Protein AF-0000000074036036 (afdb_homodimer)

Organism: Plasmodium gonderi (NCBI:txid77519)

Structure (mmCIF, N/CA/C/O backbone):
data_AF-0000000074036036-model_v1
#
loop_
_entity.id
_entity.type
_entity.pdbx_description
1 polymer 'Dynein light chain'
#
loop_
_atom_site.group_PDB
_atom_site.id
_atom_site.type_symbol
_atom_site.label_atom_id
_atom_site.label_alt_id
_atom_site.label_comp_id
_atom_site.label_asym_id
_atom_site.label_entity_id
_atom_site.label_seq_id
_atom_site.pdbx_PDB_ins_code
_atom_site.Cartn_x
_atom_site.Cartn_y
_atom_site.Cartn_z
_atom_site.occupancy
_atom_site.B_iso_or_equiv
_atom_site.auth_seq_id
_atom_site.auth_comp_id
_atom_site.auth_asym_id
_atom_site.auth_atom_id
_atom_site.pdbx_PDB_model_num
ATOM 1 N N . MET A 1 1 ? -15.688 21.562 9.867 1 61.22 1 MET A N 1
ATOM 2 C CA . MET A 1 1 ? -16 20.234 9.391 1 61.22 1 MET A CA 1
ATOM 3 C C . MET A 1 1 ? -15.586 19.172 10.406 1 61.22 1 MET A C 1
ATOM 5 O O . MET A 1 1 ? -14.68 19.406 11.211 1 61.22 1 MET A O 1
ATOM 9 N N . GLU A 1 2 ? -16.422 18.219 10.672 1 79.31 2 GLU A N 1
ATOM 10 C CA . GLU A 1 2 ? -16.188 17.203 11.695 1 79.31 2 GLU A CA 1
ATOM 11 C C . GLU A 1 2 ? -14.859 16.484 11.461 1 79.31 2 GLU A C 1
ATOM 13 O O . GLU A 1 2 ? -14.484 16.203 10.32 1 79.31 2 GLU A O 1
ATOM 18 N N . GLU A 1 3 ? -13.984 16.562 12.453 1 89.62 3 GLU A N 1
ATOM 19 C CA . GLU A 1 3 ? -12.688 15.898 12.398 1 89.62 3 GLU A CA 1
ATOM 20 C C . GLU A 1 3 ? -12.852 14.406 12.164 1 89.62 3 GLU A C 1
ATOM 22 O O . GLU A 1 3 ? -13.625 13.734 12.852 1 89.62 3 GLU A O 1
ATOM 27 N N . PRO A 1 4 ? -12.227 13.961 11.055 1 92.88 4 PRO A N 1
ATOM 28 C CA . PRO A 1 4 ? -12.305 12.516 10.828 1 92.88 4 PRO A CA 1
ATOM 29 C C . PRO A 1 4 ? -11.68 11.711 11.961 1 92.88 4 PRO A C 1
ATOM 31 O O . PRO A 1 4 ? -10.703 12.148 12.57 1 92.88 4 PRO A O 1
ATOM 34 N N . LYS A 1 5 ? -12.281 10.531 12.25 1 94.81 5 LYS A N 1
ATOM 35 C CA . LYS A 1 5 ? -11.672 9.609 13.203 1 94.81 5 LYS A CA 1
ATOM 36 C C . LYS A 1 5 ? -10.336 9.078 12.68 1 94.81 5 LYS A C 1
ATOM 38 O O . LYS A 1 5 ? -10.242 8.664 11.523 1 94.81 5 LYS A O 1
ATOM 43 N N . CYS A 1 6 ? -9.289 9.172 13.555 1 95.38 6 CYS A N 1
ATOM 44 C CA . CYS A 1 6 ? -7.961 8.719 13.164 1 95.38 6 CYS A CA 1
ATOM 45 C C . CYS A 1 6 ? -7.57 7.453 13.922 1 95.38 6 CYS A C 1
ATOM 47 O O . CYS A 1 6 ? -7.531 7.449 15.156 1 95.38 6 CYS A O 1
ATOM 49 N N . ASP A 1 7 ? -7.371 6.363 13.211 1 94.19 7 ASP A N 1
ATOM 50 C CA . ASP A 1 7 ? -6.914 5.102 13.781 1 94.19 7 ASP A CA 1
ATOM 51 C C . ASP A 1 7 ? -5.535 4.719 13.25 1 94.19 7 ASP A C 1
ATOM 53 O O . ASP A 1 7 ? -5.375 4.473 12.047 1 94.19 7 ASP A O 1
ATOM 57 N N . ILE A 1 8 ? -4.559 4.617 14.164 1 93.19 8 ILE A N 1
ATOM 58 C CA . ILE A 1 8 ? -3.199 4.258 13.766 1 93.19 8 ILE A CA 1
ATOM 59 C C . ILE A 1 8 ? -3.035 2.742 13.789 1 93.19 8 ILE A C 1
ATOM 61 O O . ILE A 1 8 ? -3.305 2.1 14.805 1 93.19 8 ILE A O 1
ATOM 65 N N . LEU A 1 9 ? -2.637 2.205 12.688 1 87.25 9 LEU A N 1
ATOM 66 C CA . LEU A 1 9 ? -2.498 0.758 12.555 1 87.25 9 LEU A CA 1
ATOM 67 C C . LEU A 1 9 ? -1.045 0.332 12.727 1 87.25 9 LEU A C 1
ATOM 69 O O . LEU A 1 9 ? -0.771 -0.783 13.18 1 87.25 9 LEU A O 1
ATOM 73 N N . TYR A 1 10 ? -0.142 1.078 12.266 1 87.94 10 TYR A N 1
ATOM 74 C CA . TYR A 1 10 ? 1.294 0.842 12.367 1 87.94 10 TYR A CA 1
ATOM 75 C C . TYR A 1 10 ? 2.064 2.156 12.344 1 87.94 10 TYR A C 1
ATOM 77 O O . TYR A 1 10 ? 1.726 3.072 11.594 1 87.94 10 TYR A O 1
ATOM 85 N N . GLU A 1 11 ? 3.037 2.334 13.281 1 90.25 11 GLU A N 1
ATOM 86 C CA . GLU A 1 11 ? 3.873 3.531 13.289 1 90.25 11 GLU A CA 1
ATOM 87 C C . GLU A 1 11 ? 5.312 3.195 13.672 1 90.25 11 GLU A C 1
ATOM 89 O O . GLU A 1 11 ? 5.555 2.498 14.656 1 90.25 11 GLU A O 1
ATOM 94 N N . HIS A 1 12 ? 6.23 3.502 12.797 1 87.94 12 HIS A N 1
ATOM 95 C CA . HIS A 1 12 ? 7.668 3.436 13.031 1 87.94 12 HIS A CA 1
ATOM 96 C C . HIS A 1 12 ? 8.344 4.754 12.68 1 87.94 12 HIS A C 1
ATOM 98 O O . HIS A 1 12 ? 9.172 4.809 11.766 1 87.94 12 HIS A O 1
ATOM 104 N N . MET A 1 13 ? 7.988 5.789 13.406 1 86.62 13 MET A N 1
ATOM 105 C CA . MET A 1 13 ? 8.562 7.117 13.211 1 86.62 13 MET A CA 1
ATOM 106 C C . MET A 1 13 ? 8.414 7.969 14.461 1 86.62 13 MET A C 1
ATOM 108 O O . MET A 1 13 ? 7.684 7.602 15.383 1 86.62 13 MET A O 1
ATOM 112 N N . ASN A 1 14 ? 9.125 9.062 14.492 1 88 14 ASN A N 1
ATOM 113 C CA . ASN A 1 14 ? 9.047 9.922 15.672 1 88 14 ASN A CA 1
ATOM 114 C C . ASN A 1 14 ? 7.695 10.625 15.75 1 88 14 ASN A C 1
ATOM 116 O O . ASN A 1 14 ? 7.031 10.828 14.734 1 88 14 ASN A O 1
ATOM 120 N N . HIS A 1 15 ? 7.379 11 16.969 1 90.88 15 HIS A N 1
ATOM 121 C CA . HIS A 1 15 ? 6.066 11.547 17.297 1 90.88 15 HIS A CA 1
ATOM 122 C C . HIS A 1 15 ? 5.801 12.844 16.531 1 90.88 15 HIS A C 1
ATOM 124 O O . HIS A 1 15 ? 4.695 13.062 16.047 1 90.88 15 HIS A O 1
ATOM 130 N N . GLU A 1 16 ? 6.734 13.656 16.484 1 90.94 16 GLU A N 1
ATOM 131 C CA . GLU A 1 16 ? 6.559 14.945 15.82 1 90.94 16 GLU A CA 1
ATOM 132 C C . GLU A 1 16 ? 6.234 14.758 14.344 1 90.94 16 GLU A C 1
ATOM 134 O O . GLU A 1 16 ? 5.309 15.383 13.82 1 90.94 16 GLU A O 1
ATOM 139 N N . LYS A 1 17 ? 7.004 13.906 13.656 1 89.56 17 LYS A N 1
ATOM 140 C CA . LYS A 1 17 ? 6.785 13.625 12.242 1 89.56 17 LYS A CA 1
ATOM 141 C C . LYS A 1 17 ? 5.422 12.977 12.008 1 89.56 17 LYS A C 1
ATOM 143 O O . LYS A 1 17 ? 4.711 13.336 11.07 1 89.56 17 LYS A O 1
ATOM 148 N N . LYS A 1 18 ? 5.102 12.125 12.93 1 93.38 18 LYS A N 1
ATOM 149 C CA . LYS A 1 18 ? 3.82 11.43 12.859 1 93.38 18 LYS A CA 1
ATOM 150 C C . LYS A 1 18 ? 2.658 12.414 12.867 1 93.38 18 LYS A C 1
ATOM 152 O O . LYS A 1 18 ? 1.761 12.336 12.031 1 93.38 18 LYS A O 1
ATOM 157 N N . ILE A 1 19 ? 2.672 13.375 13.773 1 94.62 19 ILE A N 1
ATOM 158 C CA . ILE A 1 19 ? 1.589 14.336 13.914 1 94.62 19 ILE A CA 1
ATOM 159 C C . ILE A 1 19 ? 1.505 15.211 12.664 1 94.62 19 ILE A C 1
ATOM 161 O O . ILE A 1 19 ? 0.41 15.508 12.18 1 94.62 19 ILE A O 1
ATOM 165 N N . LYS A 1 20 ? 2.654 15.578 12.188 1 93.88 20 LYS A N 1
ATOM 166 C CA . LYS A 1 20 ? 2.693 16.406 10.984 1 93.88 20 LYS A CA 1
ATOM 167 C C . LYS A 1 20 ? 2.086 15.656 9.797 1 93.88 20 LYS A C 1
ATOM 169 O O . LYS A 1 20 ? 1.293 16.219 9.039 1 93.88 20 LYS A O 1
ATOM 174 N N . LEU A 1 21 ? 2.395 14.406 9.641 1 94.25 21 LEU A N 1
ATOM 175 C CA . LEU A 1 21 ? 1.903 13.602 8.523 1 94.25 21 LEU A CA 1
ATOM 176 C C . LEU A 1 21 ? 0.392 13.414 8.617 1 94.25 21 LEU A C 1
ATOM 178 O O . LEU A 1 21 ? -0.31 13.523 7.605 1 94.25 21 LEU A O 1
ATOM 182 N N . ILE A 1 22 ? -0.086 13.195 9.797 1 96.56 22 ILE A N 1
ATOM 183 C CA . ILE A 1 22 ? -1.518 13 9.992 1 96.56 22 ILE A CA 1
ATOM 184 C C . ILE A 1 22 ? -2.268 14.289 9.664 1 96.56 22 ILE A C 1
ATOM 186 O O . ILE A 1 22 ? -3.32 14.25 9.023 1 96.56 22 ILE A O 1
ATOM 190 N N . ASN A 1 23 ? -1.702 15.375 10.07 1 96.38 23 ASN A N 1
ATOM 191 C CA . ASN A 1 23 ? -2.35 16.656 9.812 1 96.38 23 ASN A CA 1
ATOM 192 C C . ASN A 1 23 ? -2.43 16.953 8.32 1 96.38 23 ASN A C 1
ATOM 194 O O . ASN A 1 23 ? -3.453 17.438 7.832 1 96.38 23 ASN A O 1
ATOM 198 N N . VAL A 1 24 ? -1.348 16.672 7.64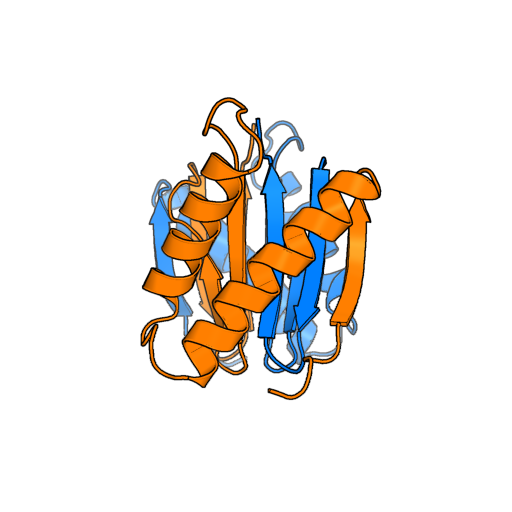5 1 95.62 24 VAL A N 1
ATOM 199 C CA . VAL A 1 24 ? -1.346 16.891 6.203 1 95.62 24 VAL A CA 1
ATOM 200 C C . VAL A 1 24 ? -2.35 15.945 5.539 1 95.62 24 VAL A C 1
ATOM 202 O O . VAL A 1 24 ? -3.08 16.344 4.629 1 95.62 24 VAL A O 1
ATOM 205 N N . ALA A 1 25 ? -2.369 14.68 5.953 1 96.12 25 ALA A N 1
ATOM 206 C CA . ALA A 1 25 ? -3.318 13.711 5.414 1 96.12 25 ALA A CA 1
ATOM 207 C C . ALA A 1 25 ? -4.758 14.156 5.656 1 96.12 25 ALA A C 1
ATOM 209 O O . ALA A 1 25 ? -5.629 13.945 4.812 1 96.12 25 ALA A O 1
ATOM 210 N N . LYS A 1 26 ? -5.035 14.812 6.812 1 96.81 26 LYS A N 1
ATOM 211 C CA . LYS A 1 26 ? -6.367 15.328 7.121 1 96.81 26 LYS A CA 1
ATOM 212 C C . LYS A 1 26 ? -6.781 16.406 6.129 1 96.81 26 LYS A C 1
ATOM 214 O O . LYS A 1 26 ? -7.938 16.469 5.715 1 96.81 26 LYS A O 1
ATOM 219 N N . GLU A 1 27 ? -5.828 17.203 5.832 1 95.75 27 GLU A N 1
ATOM 220 C CA . GLU A 1 27 ? -6.109 18.234 4.844 1 95.75 27 GLU A CA 1
ATOM 221 C C . GLU A 1 27 ? -6.539 17.641 3.512 1 95.75 27 GLU A C 1
ATOM 223 O O . GLU A 1 27 ? -7.527 18.062 2.918 1 95.75 27 GLU A O 1
ATOM 228 N N . ILE A 1 28 ? -5.809 16.609 3.037 1 94.75 28 ILE A N 1
ATOM 229 C CA . ILE A 1 28 ? -6.117 15.945 1.773 1 94.75 28 ILE A CA 1
ATOM 230 C C . ILE A 1 28 ? -7.477 15.258 1.869 1 94.75 28 ILE A C 1
ATOM 232 O O . ILE A 1 28 ? -8.289 15.344 0.945 1 94.75 28 ILE A O 1
ATOM 236 N N . TYR A 1 29 ? -7.719 14.648 2.971 1 94.75 29 TYR A N 1
ATOM 237 C CA . TYR A 1 29 ? -8.984 13.977 3.244 1 94.75 29 TYR A CA 1
ATOM 238 C C . TYR A 1 29 ? -10.148 14.953 3.117 1 94.75 29 TYR A C 1
ATOM 240 O O . TYR A 1 29 ? -11.156 14.641 2.475 1 94.75 29 TYR A O 1
ATOM 248 N N . HIS A 1 30 ? -9.984 16.125 3.699 1 95.31 30 HIS A N 1
ATOM 249 C CA . HIS A 1 30 ? -11.023 17.141 3.637 1 95.31 30 HIS A CA 1
ATOM 250 C C . HIS A 1 30 ? -11.219 17.641 2.209 1 95.31 30 HIS A C 1
ATOM 252 O O . HIS A 1 30 ? -12.352 17.875 1.778 1 95.31 30 HIS A O 1
ATOM 258 N N . ASN A 1 31 ? -10.117 17.734 1.492 1 95 31 ASN A N 1
ATOM 259 C CA . ASN A 1 31 ? -10.195 18.188 0.108 1 95 31 ASN A CA 1
ATOM 260 C C . ASN A 1 31 ? -10.945 17.188 -0.768 1 95 31 ASN A C 1
ATOM 262 O O . ASN A 1 31 ? -11.648 17.578 -1.7 1 95 31 ASN A O 1
ATOM 266 N N . ILE A 1 32 ? -10.797 15.945 -0.436 1 91.12 32 ILE A N 1
ATOM 267 C CA . ILE A 1 32 ? -11.508 14.898 -1.165 1 91.12 32 ILE A CA 1
ATOM 268 C C . ILE A 1 32 ? -13 14.961 -0.836 1 91.12 32 ILE A C 1
ATOM 270 O O . ILE A 1 32 ? -13.844 14.953 -1.737 1 91.12 32 ILE A O 1
ATOM 274 N N . ASN A 1 33 ? -13.289 15.086 0.377 1 90.56 33 ASN A N 1
ATOM 275 C CA . ASN A 1 33 ? -14.672 15.086 0.844 1 90.56 33 ASN A CA 1
ATOM 276 C C . ASN A 1 33 ? -15.422 16.344 0.379 1 90.56 33 ASN A C 1
ATOM 278 O O . ASN A 1 33 ? -16.641 16.312 0.198 1 90.56 33 ASN A O 1
ATOM 282 N N . ASN A 1 34 ? -14.656 17.391 0.221 1 93 34 ASN A N 1
ATOM 283 C CA . ASN A 1 34 ? -15.266 18.641 -0.239 1 93 34 ASN A CA 1
ATOM 284 C C . ASN A 1 34 ? -15.227 18.75 -1.76 1 93 34 ASN A C 1
ATOM 286 O O . ASN A 1 34 ? -15.453 19.828 -2.312 1 93 34 ASN A O 1
ATOM 290 N N . ASN A 1 35 ? -14.812 17.734 -2.465 1 90.31 35 ASN A N 1
ATOM 291 C CA . ASN A 1 35 ? -14.797 17.594 -3.916 1 90.31 35 ASN A CA 1
ATOM 292 C C . ASN A 1 35 ? -13.797 18.547 -4.562 1 90.31 35 ASN A C 1
ATOM 294 O O . ASN A 1 35 ? -13.945 18.922 -5.73 1 90.31 35 ASN A O 1
ATOM 298 N N . LYS A 1 36 ? -12.852 19.094 -3.758 1 93 36 LYS A N 1
ATOM 299 C CA . LYS A 1 36 ? -11.75 19.875 -4.324 1 93 36 LYS A CA 1
ATOM 300 C C . LYS A 1 36 ? -10.773 18.969 -5.074 1 93 36 LYS A C 1
ATOM 302 O O . LYS A 1 36 ? -10.086 19.422 -5.996 1 93 36 LYS A O 1
ATOM 307 N N . ILE A 1 37 ? -10.633 17.719 -4.637 1 90.5 37 ILE A N 1
ATOM 308 C CA . ILE A 1 37 ? -9.891 16.656 -5.309 1 90.5 37 ILE A CA 1
ATOM 309 C C . ILE A 1 37 ? -10.852 15.555 -5.75 1 9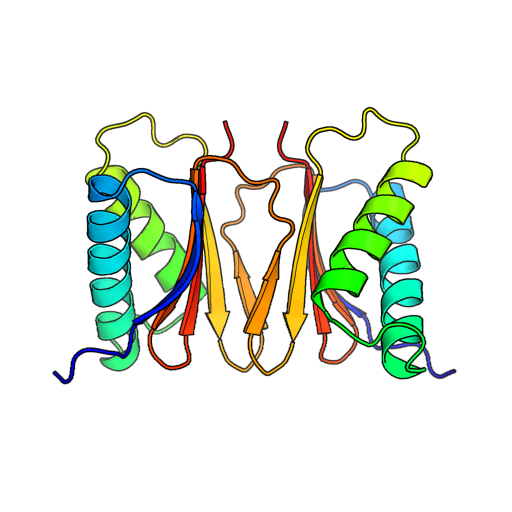0.5 37 ILE A C 1
ATOM 311 O O . ILE A 1 37 ? -11.57 14.984 -4.93 1 90.5 37 ILE A O 1
ATOM 315 N N . ASN A 1 38 ? -10.805 15.297 -7 1 86.88 38 ASN A N 1
ATOM 316 C CA . ASN A 1 38 ? -11.852 14.43 -7.539 1 86.88 38 ASN A CA 1
ATOM 317 C C . ASN A 1 38 ? -11.297 13.062 -7.938 1 86.88 38 ASN A C 1
ATOM 319 O O . ASN A 1 38 ? -12.031 12.219 -8.445 1 86.88 38 ASN A O 1
ATOM 323 N N . SER A 1 39 ? -10.031 12.93 -7.805 1 87.81 39 SER A N 1
ATOM 324 C CA . SER A 1 39 ? -9.43 11.641 -8.148 1 87.81 39 SER A CA 1
ATOM 325 C C . SER A 1 39 ? -8.438 11.195 -7.082 1 87.81 39 SER A C 1
ATOM 327 O O . SER A 1 39 ? -7.711 12.016 -6.52 1 87.81 39 SER A O 1
ATOM 329 N N . TRP A 1 40 ? -8.469 9.938 -6.832 1 84.06 40 TRP A N 1
ATOM 330 C CA . TRP A 1 40 ? -7.566 9.367 -5.84 1 84.06 40 TRP A CA 1
ATOM 331 C C . TRP A 1 40 ? -6.113 9.508 -6.277 1 84.06 40 TRP A C 1
ATOM 333 O O . TRP A 1 40 ? -5.227 9.711 -5.445 1 84.06 40 TRP A O 1
ATOM 343 N N . LYS A 1 41 ? -5.906 9.445 -7.559 1 83.81 41 LYS A N 1
ATOM 344 C CA . LYS A 1 41 ? -4.574 9.664 -8.109 1 83.81 41 LYS A CA 1
ATOM 345 C C . LYS A 1 41 ? -4.066 11.062 -7.793 1 83.81 41 LYS A C 1
ATOM 347 O O . LYS A 1 41 ? -2.924 11.234 -7.359 1 83.81 41 LYS A O 1
ATOM 352 N N . CYS A 1 42 ? -4.879 12.039 -7.93 1 91.56 42 CYS A N 1
ATOM 353 C CA . CYS A 1 42 ? -4.531 13.422 -7.629 1 91.56 42 CYS A CA 1
ATOM 354 C C . CYS A 1 42 ? -4.309 13.617 -6.133 1 91.56 42 CYS A C 1
ATOM 356 O O . CYS A 1 42 ? -3.447 14.398 -5.727 1 91.56 42 CYS A O 1
ATOM 358 N N . ALA A 1 43 ? -5.062 12.875 -5.32 1 93.12 43 ALA A N 1
ATOM 359 C CA . ALA A 1 43 ? -4.934 12.961 -3.867 1 93.12 43 ALA A CA 1
ATOM 360 C C . ALA A 1 43 ? -3.553 12.492 -3.412 1 93.12 43 ALA A C 1
ATOM 362 O O . ALA A 1 43 ? -2.924 13.125 -2.561 1 93.12 43 ALA A O 1
ATOM 363 N N . THR A 1 44 ? -3.051 11.398 -4.023 1 91.5 44 THR A N 1
ATOM 364 C CA . THR A 1 44 ? -1.741 10.875 -3.654 1 91.5 44 THR A CA 1
ATOM 365 C C . THR A 1 44 ? -0.639 11.867 -4.02 1 91.5 44 THR A C 1
ATOM 367 O O . THR A 1 44 ? 0.302 12.07 -3.248 1 91.5 44 THR A O 1
ATOM 370 N N . ILE A 1 45 ? -0.769 12.547 -5.203 1 89.5 45 ILE A N 1
ATOM 371 C CA . ILE A 1 45 ? 0.219 13.516 -5.676 1 89.5 45 ILE A CA 1
ATOM 372 C C . ILE A 1 45 ? 0.203 14.75 -4.781 1 89.5 45 ILE A C 1
ATOM 374 O O . ILE A 1 45 ? 1.259 15.258 -4.395 1 89.5 45 ILE A O 1
ATOM 378 N N . ALA A 1 46 ? -1.013 15.164 -4.465 1 93 46 ALA A N 1
ATOM 379 C CA . ALA A 1 46 ? -1.151 16.328 -3.59 1 93 46 ALA A CA 1
ATOM 380 C C . ALA A 1 46 ? -0.523 16.062 -2.225 1 93 46 ALA A C 1
ATOM 382 O O . ALA A 1 46 ? 0.177 16.922 -1.682 1 93 46 ALA A O 1
ATOM 383 N N . LEU A 1 47 ? -0.77 14.906 -1.68 1 94.06 47 LEU A N 1
ATOM 384 C CA . LEU A 1 47 ? -0.2 14.523 -0.392 1 94.06 47 LEU A CA 1
ATOM 385 C C . LEU A 1 47 ? 1.322 14.477 -0.465 1 94.06 47 LEU A C 1
ATOM 387 O O . LEU A 1 47 ? 2.008 15 0.417 1 94.06 47 LEU A O 1
ATOM 391 N N . ARG A 1 48 ? 1.805 13.859 -1.502 1 88.94 48 ARG A N 1
ATOM 392 C CA . ARG A 1 48 ? 3.246 13.781 -1.71 1 88.94 48 ARG A CA 1
ATOM 393 C C . ARG A 1 48 ? 3.877 15.172 -1.744 1 88.94 48 ARG A C 1
ATOM 395 O O . ARG A 1 48 ? 4.902 15.406 -1.102 1 88.94 48 ARG A O 1
ATOM 402 N N . ASP A 1 49 ? 3.27 16.047 -2.52 1 90.06 49 ASP A N 1
ATOM 403 C CA . ASP A 1 49 ? 3.797 17.391 -2.658 1 90.06 49 ASP A CA 1
ATOM 404 C C . ASP A 1 49 ? 3.801 18.125 -1.316 1 90.06 49 ASP A C 1
ATOM 406 O O . ASP A 1 49 ? 4.762 18.828 -0.988 1 90.06 49 ASP A O 1
ATOM 410 N N . LYS A 1 50 ? 2.783 17.953 -0.542 1 92.12 50 LYS A N 1
ATOM 411 C CA . LYS A 1 50 ? 2.699 18.578 0.773 1 92.12 50 LYS A CA 1
ATOM 412 C C . LYS A 1 50 ? 3.766 18.031 1.716 1 92.12 50 LYS A C 1
ATOM 414 O O . LYS A 1 50 ? 4.355 18.781 2.498 1 92.12 50 LYS A O 1
ATOM 419 N N . ILE A 1 51 ? 3.951 16.734 1.65 1 90.56 51 ILE A N 1
ATOM 420 C CA . ILE A 1 51 ? 4.953 16.094 2.494 1 90.56 51 ILE A CA 1
ATOM 421 C C . ILE A 1 51 ? 6.344 16.609 2.129 1 90.56 51 ILE A C 1
ATOM 423 O O . ILE A 1 51 ? 7.168 16.859 3.01 1 90.56 51 ILE A O 1
ATOM 427 N N . LYS A 1 52 ? 6.535 16.719 0.854 1 85.38 52 LYS A N 1
ATOM 428 C CA . LYS A 1 52 ? 7.812 17.25 0.384 1 85.38 52 LYS A CA 1
ATOM 429 C C . LYS A 1 52 ? 8.047 18.672 0.904 1 85.38 52 LYS A C 1
ATOM 431 O O . LYS A 1 52 ? 9.164 19.031 1.259 1 85.38 52 LYS A O 1
ATOM 436 N N . GLU A 1 53 ? 7.047 19.453 0.924 1 87.94 53 GLU A N 1
ATOM 437 C CA . GLU A 1 53 ? 7.137 20.828 1.41 1 87.94 53 GLU A CA 1
ATOM 438 C C . GLU A 1 53 ? 7.387 20.859 2.916 1 87.94 53 GLU A C 1
ATOM 440 O O . GLU A 1 53 ? 8.086 21.75 3.412 1 87.94 53 GLU A O 1
ATOM 445 N N . LEU A 1 54 ? 6.789 19.984 3.594 1 86.44 54 LEU A N 1
ATOM 446 C CA . LEU A 1 54 ? 6.852 19.922 5.051 1 86.44 54 LEU A CA 1
ATOM 447 C C . LEU A 1 54 ? 8.219 19.453 5.523 1 86.44 54 LEU A C 1
ATOM 449 O O . LEU A 1 54 ? 8.75 19.969 6.512 1 86.44 54 LEU A O 1
ATOM 453 N N . PHE A 1 55 ? 8.758 18.438 5.074 1 83.12 55 PHE A N 1
ATOM 454 C CA . PHE A 1 55 ? 10 17.859 5.578 1 83.12 55 PHE A CA 1
ATOM 455 C C . PHE A 1 55 ? 11.188 18.297 4.734 1 83.12 55 PHE A C 1
ATOM 457 O O . PHE A 1 55 ? 12.336 18.047 5.102 1 83.12 55 PHE A O 1
ATOM 464 N N . ASP A 1 56 ? 11.359 19.578 4.465 1 63.84 56 ASP A N 1
ATOM 465 C CA . ASP A 1 56 ? 12.438 20.234 3.734 1 63.84 56 ASP A CA 1
ATOM 466 C C . ASP A 1 56 ? 13.32 19.219 3.025 1 63.84 56 ASP A C 1
ATOM 468 O O . ASP A 1 56 ? 14.383 19.562 2.506 1 63.84 56 ASP A O 1
ATOM 472 N N . PHE A 1 57 ? 13.195 17.938 3.322 1 58.19 57 PHE A N 1
ATOM 473 C CA . PHE A 1 57 ? 14.281 17.031 2.996 1 58.19 57 PHE A CA 1
ATOM 474 C C . PHE A 1 57 ? 14.18 16.562 1.549 1 58.19 57 PHE A C 1
ATOM 476 O O . PHE A 1 57 ? 13.117 16.656 0.931 1 58.19 57 PHE A O 1
ATOM 483 N N . SER A 1 58 ? 15.312 16.094 1.055 1 55.5 58 SER A N 1
ATOM 484 C CA . SER A 1 58 ? 15.461 15.562 -0.297 1 55.5 58 SER A CA 1
ATOM 485 C C . SER A 1 58 ? 14.336 14.594 -0.644 1 55.5 58 SER A C 1
ATOM 487 O O . SER A 1 58 ? 13.938 13.773 0.186 1 55.5 58 SER A O 1
ATOM 489 N N . GLU A 1 59 ? 13.328 15.086 -1.507 1 54.22 59 GLU A N 1
ATOM 490 C CA . GLU A 1 59 ? 12.156 14.586 -2.213 1 54.22 59 GLU A CA 1
ATOM 491 C C . GLU A 1 59 ? 12.25 13.078 -2.438 1 54.22 59 GLU A C 1
ATOM 493 O O . GLU A 1 59 ? 11.242 12.43 -2.732 1 54.22 59 GLU A O 1
ATOM 498 N N . LYS A 1 60 ? 13.539 12.516 -2.057 1 62.97 60 LYS A N 1
ATOM 499 C CA . LYS A 1 60 ? 13.656 11.203 -2.689 1 62.97 60 LYS A CA 1
ATOM 500 C C . LYS A 1 60 ? 13.312 10.086 -1.708 1 62.97 60 LYS A C 1
ATOM 502 O O . LYS A 1 60 ? 13.594 10.195 -0.512 1 62.97 60 LYS A O 1
ATOM 507 N N . GLY A 1 61 ? 12.234 9.391 -1.977 1 75.19 61 GLY A N 1
ATOM 508 C CA . GLY A 1 61 ? 12.086 8.109 -1.307 1 75.19 61 GLY A CA 1
ATOM 509 C C . GLY A 1 61 ? 10.758 7.957 -0.598 1 75.19 61 GLY A C 1
ATOM 510 O O . GLY A 1 61 ? 10.555 7.004 0.16 1 75.19 61 GLY A O 1
ATOM 511 N N . TRP A 1 62 ? 9.945 9.102 -0.751 1 80.44 62 TRP A N 1
ATOM 512 C CA . TRP A 1 62 ? 8.641 8.961 -0.106 1 80.44 62 TRP A CA 1
ATOM 513 C C . TRP A 1 62 ? 7.68 8.18 -0.989 1 80.44 62 TRP A C 1
ATOM 515 O O . TRP A 1 62 ? 7.555 8.453 -2.184 1 80.44 62 TRP A O 1
ATOM 525 N N . HIS A 1 63 ? 7.145 7.195 -0.422 1 83.56 63 HIS A N 1
ATOM 526 C CA . HIS A 1 63 ? 6.09 6.43 -1.073 1 83.56 63 HIS A CA 1
ATOM 527 C C . HIS A 1 63 ? 4.762 6.582 -0.337 1 83.56 63 HIS A C 1
ATOM 529 O O . HIS A 1 63 ? 4.727 6.586 0.896 1 83.56 63 HIS A O 1
ATOM 535 N N . ILE A 1 64 ? 3.742 6.82 -1.08 1 89.88 64 ILE A N 1
ATOM 536 C CA . ILE A 1 64 ? 2.434 7.074 -0.486 1 89.88 64 ILE A CA 1
ATOM 537 C C . ILE A 1 64 ? 1.4 6.125 -1.091 1 89.88 64 ILE A C 1
ATOM 539 O O . ILE A 1 64 ? 1.326 5.977 -2.312 1 89.88 64 ILE A O 1
ATOM 543 N N . ILE A 1 65 ? 0.646 5.441 -0.271 1 89.94 65 ILE A N 1
ATOM 544 C CA . ILE A 1 65 ? -0.47 4.594 -0.679 1 89.94 65 ILE A CA 1
ATOM 545 C C . ILE A 1 65 ? -1.75 5.059 0.013 1 89.94 65 ILE A C 1
ATOM 547 O O . ILE A 1 65 ? -1.765 5.27 1.228 1 89.94 65 ILE A O 1
ATOM 551 N N . ILE A 1 66 ? -2.795 5.363 -0.715 1 91.06 66 ILE A N 1
ATOM 552 C CA . ILE A 1 66 ? -4.102 5.715 -0.172 1 91.06 66 ILE A CA 1
ATOM 553 C C . ILE A 1 66 ? -5.125 4.648 -0.557 1 91.06 66 ILE A C 1
ATOM 555 O O . ILE A 1 66 ? -5.285 4.332 -1.737 1 91.06 66 ILE A O 1
ATOM 559 N N . GLY A 1 67 ? -5.695 4.094 0.488 1 88.38 67 GLY A N 1
ATOM 560 C CA . GLY A 1 67 ? -6.703 3.066 0.276 1 88.38 67 GLY A CA 1
ATOM 561 C C . GLY A 1 67 ? -8.109 3.533 0.6 1 88.38 67 GLY A C 1
ATOM 562 O O . GLY A 1 67 ? -8.32 4.27 1.566 1 88.38 67 GLY A O 1
ATOM 563 N N . HIS A 1 68 ? -9.047 3.066 -0.29 1 81.88 68 HIS A N 1
ATOM 564 C CA . HIS A 1 68 ? -10.469 3.303 -0.083 1 81.88 68 HIS A CA 1
ATOM 565 C C . HIS A 1 68 ? -11.289 2.059 -0.409 1 81.88 68 HIS A C 1
ATOM 567 O O . HIS A 1 68 ? -10.734 1.02 -0.768 1 81.88 68 HIS A O 1
ATOM 573 N N . LYS A 1 69 ? -12.586 1.953 -0.221 1 73.81 69 LYS A N 1
ATOM 574 C CA . LYS A 1 69 ? -13.492 0.813 -0.324 1 73.81 69 LYS A CA 1
ATOM 575 C C . LYS A 1 69 ? -13.25 0.034 -1.614 1 73.81 69 LYS A C 1
ATOM 577 O O . LYS A 1 69 ? -13.312 -1.197 -1.623 1 73.81 69 LYS A O 1
ATOM 582 N N . PHE A 1 70 ? -12.773 0.628 -2.699 1 69.69 70 PHE A N 1
ATOM 583 C CA . PHE A 1 70 ? -12.688 -0.1 -3.959 1 69.69 70 PHE A CA 1
ATOM 584 C C . PHE A 1 70 ? -11.234 -0.392 -4.32 1 69.69 70 PHE A C 1
ATOM 586 O O . PHE A 1 70 ? -10.945 -0.865 -5.422 1 69.69 70 PHE A O 1
ATOM 593 N N . GLY A 1 71 ? -10.367 -0.182 -3.383 1 78.19 71 GLY A N 1
ATOM 594 C CA . GLY A 1 71 ? -8.977 -0.447 -3.705 1 78.19 71 GLY A CA 1
ATOM 595 C C . GLY A 1 71 ? -8.031 0.612 -3.172 1 78.19 71 GLY A C 1
ATOM 596 O O . GLY A 1 71 ? -8.406 1.407 -2.307 1 78.19 71 GLY A O 1
ATOM 597 N N . PHE A 1 72 ? -6.754 0.457 -3.531 1 84.62 72 PHE A N 1
ATOM 598 C CA . PHE A 1 72 ? -5.777 1.44 -3.076 1 84.62 72 PHE A CA 1
ATOM 599 C C . PHE A 1 72 ? -4.965 1.98 -4.246 1 84.62 72 PHE A C 1
ATOM 601 O O . PHE A 1 72 ? -4.898 1.352 -5.305 1 84.62 72 PHE A O 1
ATOM 608 N N . PHE A 1 73 ? -4.539 3.252 -4.082 1 81.62 73 PHE A N 1
ATOM 609 C CA . PHE A 1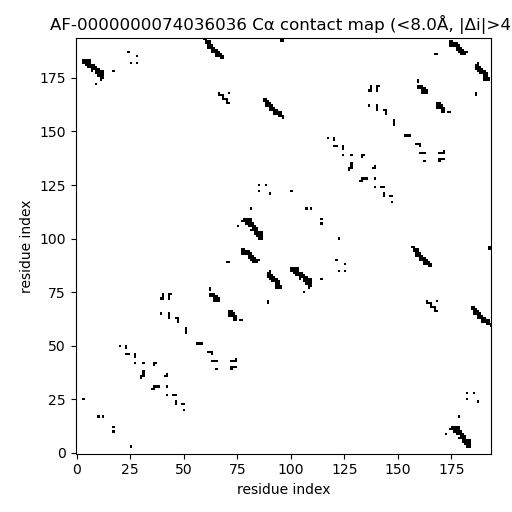 73 ? -3.74 3.967 -5.07 1 81.62 73 PHE A CA 1
ATOM 610 C C . PHE A 1 73 ? -2.354 4.277 -4.523 1 81.62 73 PHE A C 1
ATOM 612 O O . PHE A 1 73 ? -2.209 4.637 -3.352 1 81.62 73 PHE A O 1
ATOM 619 N N . CYS A 1 74 ? -1.269 4.004 -5.352 1 82.31 74 CYS A N 1
ATOM 620 C CA . CYS A 1 74 ? 0.096 4.262 -4.906 1 82.31 74 CYS A CA 1
ATOM 621 C C . CYS A 1 74 ? 0.82 5.191 -5.875 1 82.31 74 CYS A C 1
ATOM 623 O O . CYS A 1 74 ? 0.448 5.285 -7.047 1 82.31 74 CYS A O 1
ATOM 625 N N . THR A 1 75 ? 1.769 5.883 -5.426 1 76.38 75 THR A N 1
ATOM 626 C CA . THR A 1 75 ? 2.557 6.75 -6.297 1 76.38 75 THR A CA 1
ATOM 627 C C . THR A 1 75 ? 3.531 5.93 -7.137 1 76.38 75 THR A C 1
ATOM 629 O O . THR A 1 75 ? 4 4.875 -6.699 1 76.38 75 THR A O 1
ATOM 632 N N . HIS A 1 76 ? 3.596 6.066 -8.383 1 63.94 76 HIS A N 1
ATOM 633 C CA . HIS A 1 76 ? 4.352 5.332 -9.391 1 63.94 76 HIS A CA 1
ATOM 634 C C . HIS A 1 76 ? 5.852 5.461 -9.156 1 63.94 76 HIS A C 1
ATOM 636 O O . HIS A 1 76 ? 6.652 4.875 -9.891 1 63.94 76 HIS A O 1
ATOM 642 N N . GLU A 1 77 ? 6.227 5.859 -8.109 1 66 77 GLU A N 1
ATOM 643 C CA . GLU A 1 77 ? 7.676 6.035 -8.07 1 66 77 GLU A CA 1
ATOM 644 C C . GLU A 1 77 ? 8.367 4.793 -7.523 1 66 77 GLU A C 1
ATOM 646 O O . GLU A 1 77 ? 9.508 4.863 -7.062 1 66 77 GLU A O 1
ATOM 651 N N . VAL A 1 78 ? 7.637 3.684 -7.621 1 65.69 78 VAL A N 1
ATOM 652 C CA . VAL A 1 78 ? 8.258 2.473 -7.09 1 65.69 78 VAL A CA 1
ATOM 653 C C . VAL A 1 78 ? 8.859 1.657 -8.227 1 65.69 78 VAL A C 1
ATOM 655 O O . VAL A 1 78 ? 8.164 1.316 -9.188 1 65.69 78 VAL A O 1
ATOM 658 N N . HIS A 1 79 ? 10.203 1.544 -8.25 1 74.44 79 HIS A N 1
ATOM 659 C CA . HIS A 1 79 ? 10.867 0.688 -9.219 1 74.44 79 HIS A CA 1
ATOM 660 C C . HIS A 1 79 ? 10.656 -0.787 -8.898 1 74.44 79 HIS A C 1
ATOM 662 O O . HIS A 1 79 ? 10.5 -1.153 -7.73 1 74.44 79 HIS A O 1
ATOM 668 N N . ASN A 1 80 ? 10.531 -1.645 -9.93 1 82.12 80 ASN A N 1
ATOM 669 C CA . ASN A 1 80 ? 10.32 -3.078 -9.766 1 82.12 80 ASN A CA 1
ATOM 670 C C . ASN A 1 80 ? 9.039 -3.373 -8.984 1 82.12 80 ASN A C 1
ATOM 672 O O . ASN A 1 80 ? 9.062 -4.125 -8.008 1 82.12 80 ASN A O 1
ATOM 676 N N . ALA A 1 81 ? 8.031 -2.658 -9.398 1 88.25 81 ALA A N 1
ATOM 677 C CA . ALA A 1 81 ? 6.766 -2.775 -8.68 1 88.25 81 ALA A CA 1
ATOM 678 C C . ALA A 1 81 ? 5.695 -3.414 -9.562 1 88.25 81 ALA A C 1
ATOM 680 O O . ALA A 1 81 ? 5.703 -3.242 -10.781 1 88.25 81 ALA A O 1
ATOM 681 N N . LEU A 1 82 ? 4.848 -4.176 -8.977 1 92.88 82 LEU A N 1
ATOM 682 C CA . LEU A 1 82 ? 3.682 -4.785 -9.602 1 92.88 82 LEU A CA 1
ATOM 683 C C . LEU A 1 82 ? 2.434 -4.578 -8.75 1 92.88 82 LEU A C 1
ATOM 685 O O . LEU A 1 82 ? 2.387 -5.008 -7.598 1 92.88 82 LEU A O 1
ATOM 689 N N . HIS A 1 83 ? 1.463 -3.777 -9.336 1 92.69 83 HIS A N 1
ATOM 690 C CA . HIS A 1 83 ? 0.163 -3.518 -8.727 1 92.69 83 HIS A CA 1
ATOM 691 C C . HIS A 1 83 ? -0.959 -4.18 -9.516 1 92.69 83 HIS A C 1
ATOM 693 O O . HIS A 1 83 ? -1.17 -3.855 -10.688 1 92.69 83 HIS A O 1
ATOM 699 N N . PHE A 1 84 ? -1.704 -5.172 -8.883 1 93.62 84 PHE A N 1
ATOM 700 C CA . PHE A 1 84 ? -2.742 -5.895 -9.609 1 93.62 84 PHE A CA 1
ATOM 701 C C . PHE A 1 84 ? -3.828 -6.383 -8.656 1 93.62 84 PHE A C 1
ATOM 703 O O . PHE A 1 84 ? -3.662 -6.324 -7.438 1 93.62 84 PHE A O 1
ATOM 710 N N . LYS A 1 85 ? -4.93 -6.82 -9.297 1 92.88 85 LYS A N 1
ATOM 711 C CA . LYS A 1 85 ? -6.051 -7.367 -8.539 1 92.88 85 LYS A CA 1
ATOM 712 C C . LYS A 1 85 ? -6.332 -8.812 -8.945 1 92.88 85 LYS A C 1
ATOM 714 O O . LYS A 1 85 ? -6.234 -9.164 -10.125 1 92.88 85 LYS A O 1
ATOM 719 N N . LEU A 1 86 ? -6.598 -9.609 -8.016 1 94.94 86 LEU A N 1
ATOM 720 C CA . LEU A 1 86 ? -7.234 -10.906 -8.219 1 94.94 86 LEU A CA 1
ATOM 721 C C . LEU A 1 86 ? -8.664 -10.906 -7.676 1 94.94 86 LEU A C 1
ATOM 723 O O . LEU A 1 86 ? -8.875 -10.992 -6.465 1 94.94 86 LEU A O 1
ATOM 727 N N . ASP A 1 87 ? -9.656 -10.781 -8.586 1 91.81 87 ASP A N 1
ATOM 728 C CA . ASP A 1 87 ? -11.047 -10.547 -8.227 1 91.81 87 ASP A CA 1
ATOM 729 C C . ASP A 1 87 ? -11.188 -9.297 -7.359 1 91.81 87 ASP A C 1
ATOM 731 O O . ASP A 1 87 ? -11.055 -8.172 -7.852 1 91.81 87 ASP A O 1
ATOM 735 N N . ARG A 1 88 ? -11.375 -9.477 -6 1 86.75 88 ARG A N 1
ATOM 736 C CA . ARG A 1 88 ? -11.625 -8.32 -5.152 1 86.75 88 ARG A CA 1
ATOM 737 C C . ARG A 1 88 ? -10.438 -8.039 -4.234 1 86.75 88 ARG A C 1
ATOM 739 O O . ARG A 1 88 ? -10.469 -7.098 -3.439 1 86.75 88 ARG A O 1
ATOM 746 N N . VAL A 1 89 ? -9.383 -8.898 -4.387 1 90.88 89 VAL A N 1
ATOM 747 C CA . VAL A 1 89 ? -8.195 -8.711 -3.561 1 90.88 89 VAL A CA 1
ATOM 748 C C . VAL A 1 89 ? -7.117 -7.988 -4.363 1 90.88 89 VAL A C 1
ATOM 750 O O . VAL A 1 89 ? -6.859 -8.328 -5.52 1 90.88 89 VAL A O 1
ATOM 753 N N . GLU A 1 90 ? -6.574 -6.996 -3.771 1 92 90 GLU A N 1
ATOM 754 C CA . GLU A 1 90 ? -5.562 -6.184 -4.441 1 92 90 GLU A CA 1
ATOM 755 C C . GLU A 1 90 ? -4.172 -6.457 -3.879 1 92 90 GLU A C 1
ATOM 757 O O . GLU A 1 90 ? -4.004 -6.594 -2.664 1 92 90 GLU A O 1
ATOM 762 N N . PHE A 1 91 ? -3.139 -6.504 -4.801 1 92.75 91 PHE A N 1
ATOM 763 C CA . PHE A 1 91 ? -1.751 -6.766 -4.434 1 92.75 91 PHE A CA 1
ATOM 764 C C . PHE A 1 91 ? -0.839 -5.652 -4.934 1 92.75 91 PHE A C 1
ATOM 766 O O . PHE A 1 91 ? -0.981 -5.188 -6.066 1 92.75 91 PHE A O 1
ATOM 773 N N . LEU A 1 92 ? 0.029 -5.18 -4.074 1 90.94 92 LEU A N 1
ATOM 774 C CA . LEU A 1 92 ? 1.167 -4.355 -4.465 1 90.94 92 LEU A CA 1
ATOM 775 C C . LEU A 1 92 ? 2.477 -4.973 -3.986 1 90.94 92 LEU A C 1
ATOM 777 O O . LEU A 1 92 ? 2.691 -5.125 -2.783 1 90.94 92 LEU A O 1
ATOM 781 N N . ILE A 1 93 ? 3.283 -5.383 -4.949 1 90.31 93 ILE A N 1
ATOM 782 C CA . ILE A 1 93 ? 4.57 -6.008 -4.668 1 90.31 93 ILE A CA 1
ATOM 783 C C . ILE A 1 93 ? 5.691 -5.184 -5.297 1 90.31 93 ILE A C 1
ATOM 785 O O . ILE A 1 93 ? 5.641 -4.859 -6.484 1 90.31 93 ILE A O 1
ATOM 789 N N . PHE A 1 94 ? 6.621 -4.84 -4.406 1 87.19 94 PHE A N 1
ATOM 790 C CA . PHE A 1 94 ? 7.723 -4.066 -4.965 1 87.19 94 PHE A CA 1
ATOM 791 C C . PHE A 1 94 ? 9 -4.285 -4.16 1 87.19 94 PHE A C 1
ATOM 793 O O . PHE A 1 94 ? 8.953 -4.809 -3.043 1 87.19 94 PHE A O 1
ATOM 800 N N . LYS A 1 95 ? 10.016 -4.07 -4.84 1 80.5 95 LYS A N 1
ATOM 801 C CA . LYS A 1 95 ? 11.32 -4.176 -4.191 1 80.5 95 LYS A CA 1
ATOM 802 C C . LYS A 1 95 ? 11.938 -2.799 -3.973 1 80.5 95 LYS A C 1
ATOM 804 O O . LYS A 1 95 ? 11.984 -1.98 -4.891 1 80.5 95 LYS A O 1
ATOM 809 N N . HIS A 1 96 ? 11.984 -2.479 -2.619 1 67.19 96 HIS A N 1
ATOM 810 C CA . HIS A 1 96 ? 12.664 -1.229 -2.289 1 67.19 96 HIS A CA 1
ATOM 811 C C . HIS A 1 96 ? 14.078 -1.485 -1.784 1 67.19 96 HIS A C 1
ATOM 813 O O . HIS A 1 96 ? 14.266 -2.195 -0.794 1 67.19 96 HIS A O 1
ATOM 819 N N . GLY A 1 97 ? 15.188 -1.4 -2.461 1 60.19 97 GLY A N 1
ATOM 820 C CA . GLY A 1 97 ? 16.594 -1.494 -2.111 1 60.19 97 GLY A CA 1
ATOM 821 C C . GLY A 1 97 ? 17.516 -1.043 -3.229 1 60.19 97 GLY A C 1
ATOM 822 O O . GLY A 1 97 ? 17.094 -0.887 -4.371 1 60.19 97 GLY A O 1
ATOM 823 N N . MET B 1 1 ? -10.438 -25.141 -9.156 1 60.91 1 MET B N 1
ATOM 824 C CA . MET B 1 1 ? -11.039 -23.922 -8.633 1 60.91 1 MET B CA 1
ATOM 825 C C . MET B 1 1 ? -10.969 -22.797 -9.664 1 60.91 1 MET B C 1
ATOM 827 O O . MET B 1 1 ? -10.102 -22.797 -10.539 1 60.91 1 MET B O 1
ATOM 831 N N . GLU B 1 2 ? -12.031 -22.078 -9.867 1 79.19 2 GLU B N 1
ATOM 832 C CA . GLU B 1 2 ? -12.133 -21.047 -10.898 1 79.19 2 GLU B CA 1
ATOM 833 C C . GLU B 1 2 ? -11.023 -20.016 -10.758 1 79.19 2 GLU B C 1
ATOM 835 O O . GLU B 1 2 ? -10.641 -19.656 -9.641 1 79.19 2 GLU B O 1
ATOM 840 N N . GLU B 1 3 ? -10.219 -19.891 -11.805 1 89.44 3 GLU B N 1
ATOM 841 C CA . GLU B 1 3 ? -9.133 -18.922 -11.844 1 89.44 3 GLU B CA 1
ATOM 842 C C . GLU B 1 3 ? -9.641 -17.516 -11.57 1 89.44 3 GLU B C 1
ATOM 844 O O . GLU B 1 3 ? -10.602 -17.062 -12.203 1 89.44 3 GLU B O 1
ATOM 849 N N . PRO B 1 4 ? -9.078 -16.922 -10.508 1 92.69 4 PRO B N 1
ATOM 850 C CA . PRO B 1 4 ? -9.508 -15.539 -10.258 1 92.69 4 PRO B CA 1
ATOM 851 C C . PRO B 1 4 ? -9.188 -14.602 -11.422 1 92.69 4 PRO B C 1
ATOM 853 O O . PRO B 1 4 ? -8.18 -14.789 -12.109 1 92.69 4 PRO B O 1
ATOM 856 N N . LYS B 1 5 ? -10.086 -13.617 -11.641 1 94.69 5 LYS B N 1
ATOM 857 C CA . LYS B 1 5 ? -9.797 -12.578 -12.625 1 94.69 5 LYS B CA 1
ATOM 858 C C . LYS B 1 5 ? -8.609 -11.727 -12.188 1 94.69 5 LYS B C 1
ATOM 860 O O . LYS B 1 5 ? -8.531 -11.289 -11.039 1 94.69 5 LYS B O 1
ATOM 865 N N . CYS B 1 6 ? -7.633 -11.562 -13.148 1 95.31 6 CYS B N 1
ATOM 866 C CA . CYS B 1 6 ? -6.438 -10.789 -12.852 1 95.31 6 CYS B CA 1
ATOM 867 C C . CYS B 1 6 ? -6.438 -9.469 -13.617 1 95.31 6 CYS B C 1
ATOM 869 O O . CYS B 1 6 ? -6.492 -9.461 -14.844 1 95.31 6 CYS B O 1
ATOM 871 N N . ASP B 1 7 ? -6.48 -8.359 -12.906 1 94.19 7 ASP B N 1
ATOM 872 C CA . ASP B 1 7 ? -6.402 -7.023 -13.492 1 94.19 7 ASP B CA 1
ATOM 873 C C . ASP B 1 7 ? -5.129 -6.305 -13.055 1 94.19 7 ASP B C 1
ATOM 875 O O . ASP B 1 7 ? -4.949 -6.016 -11.867 1 94.19 7 ASP B O 1
ATOM 879 N N . ILE B 1 8 ? -4.266 -5.977 -14.039 1 93.12 8 ILE B N 1
ATOM 880 C CA . ILE B 1 8 ? -3.016 -5.289 -13.734 1 93.12 8 ILE B CA 1
ATOM 881 C C . ILE B 1 8 ? -3.24 -3.779 -13.75 1 93.12 8 ILE B C 1
ATOM 883 O O . ILE B 1 8 ? -3.738 -3.229 -14.734 1 93.12 8 ILE B O 1
ATOM 887 N N . LEU B 1 9 ? -2.918 -3.145 -12.68 1 87.19 9 LEU B N 1
ATOM 888 C CA . LEU B 1 9 ? -3.141 -1.709 -12.531 1 87.19 9 LEU B CA 1
ATOM 889 C C . LEU B 1 9 ? -1.859 -0.93 -12.805 1 87.19 9 LEU B C 1
ATOM 891 O O . LEU B 1 9 ? -1.911 0.219 -13.25 1 87.19 9 LEU B O 1
ATOM 895 N N . TYR B 1 10 ? -0.765 -1.431 -12.422 1 87.81 10 TYR B N 1
ATOM 896 C CA . TYR B 1 10 ? 0.551 -0.836 -12.625 1 87.81 10 TYR B CA 1
ATOM 897 C C . TYR B 1 10 ? 1.631 -1.909 -12.688 1 87.81 10 TYR B C 1
ATOM 899 O O . TYR B 1 10 ? 1.601 -2.875 -11.922 1 87.81 10 TYR B O 1
ATOM 907 N N . GLU B 1 11 ? 2.539 -1.842 -13.695 1 90.19 11 GLU B N 1
ATOM 908 C CA . GLU B 1 11 ? 3.645 -2.791 -13.789 1 90.19 11 GLU B CA 1
ATOM 909 C C . GLU B 1 11 ? 4.922 -2.104 -14.258 1 90.19 11 GLU B C 1
ATOM 911 O O . GLU B 1 11 ? 4.91 -1.371 -15.25 1 90.19 11 GLU B O 1
ATOM 916 N N . HIS B 1 12 ? 5.949 -2.172 -13.461 1 87.75 12 HIS B N 1
ATOM 917 C CA . HIS B 1 12 ? 7.301 -1.747 -13.797 1 87.75 12 HIS B CA 1
ATOM 918 C C . HIS B 1 12 ? 8.312 -2.857 -13.523 1 87.75 12 HIS B C 1
ATOM 920 O O . HIS B 1 12 ? 9.203 -2.701 -12.68 1 87.75 12 HIS B O 1
ATOM 926 N N . MET B 1 13 ? 8.164 -3.941 -14.227 1 86.31 13 MET B N 1
ATOM 927 C CA . MET B 1 13 ? 9.062 -5.082 -14.094 1 86.31 13 MET B CA 1
ATOM 928 C C . MET B 1 13 ? 9.031 -5.953 -15.344 1 86.31 13 MET B C 1
ATOM 930 O O . MET B 1 13 ? 8.148 -5.797 -16.188 1 86.31 13 MET B O 1
ATOM 934 N N . ASN B 1 14 ? 10.008 -6.82 -15.461 1 87.94 14 ASN B N 1
ATOM 935 C CA . ASN B 1 14 ? 10.055 -7.676 -16.641 1 87.94 14 ASN B CA 1
ATOM 936 C C . ASN B 1 14 ? 8.922 -8.703 -16.641 1 87.94 14 ASN B C 1
ATOM 938 O O . ASN B 1 14 ? 8.414 -9.062 -15.578 1 87.94 14 ASN B O 1
ATOM 942 N N . HIS B 1 15 ? 8.609 -9.164 -17.844 1 90.88 15 HIS B N 1
ATOM 943 C CA . HIS B 1 15 ? 7.453 -10.016 -18.062 1 90.88 15 HIS B CA 1
ATOM 944 C C . HIS B 1 15 ? 7.586 -11.336 -17.312 1 90.88 15 HIS B C 1
ATOM 946 O O . HIS B 1 15 ? 6.609 -11.828 -16.734 1 90.88 15 HIS B O 1
ATOM 952 N N . GLU B 1 16 ? 8.695 -11.883 -17.359 1 90.88 16 GLU B N 1
ATOM 953 C CA . GLU B 1 16 ? 8.898 -13.164 -16.703 1 90.88 16 GLU B CA 1
ATOM 954 C C . GLU B 1 16 ? 8.648 -13.062 -15.195 1 90.88 16 GLU B C 1
ATOM 956 O O . GLU B 1 16 ? 7.953 -13.898 -14.609 1 90.88 16 GLU B O 1
ATOM 961 N N . LYS B 1 17 ? 9.242 -12.039 -14.547 1 89.38 17 LYS B N 1
ATOM 962 C CA . LYS 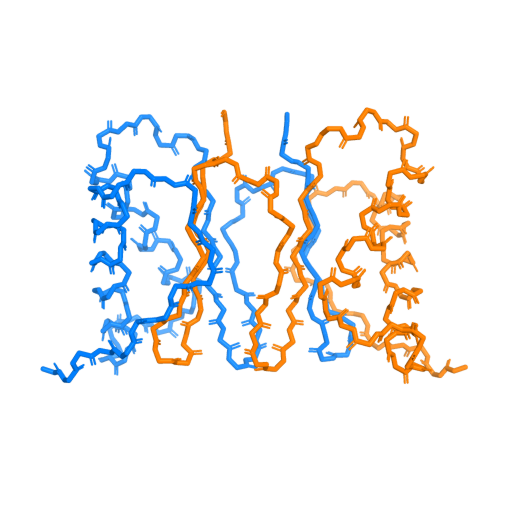B 1 17 ? 9.07 -11.82 -13.117 1 89.38 17 LYS B CA 1
ATOM 963 C C . LYS B 1 17 ? 7.609 -11.531 -12.773 1 89.38 17 LYS B C 1
ATOM 965 O O . LYS B 1 17 ? 7.086 -12.055 -11.789 1 89.38 17 LYS B O 1
ATOM 970 N N . LYS B 1 18 ? 7.02 -10.789 -13.641 1 93.31 18 LYS B N 1
ATOM 971 C CA . LYS B 1 18 ? 5.613 -10.438 -13.469 1 93.31 18 LYS B CA 1
ATOM 972 C C . LYS B 1 18 ? 4.738 -11.688 -13.406 1 93.31 18 LYS B C 1
ATOM 974 O O . LYS B 1 18 ? 3.914 -11.828 -12.5 1 93.31 18 LYS B O 1
ATOM 979 N N . ILE B 1 19 ? 4.918 -12.617 -14.32 1 94.56 19 ILE B N 1
ATOM 980 C CA . ILE B 1 19 ? 4.102 -13.828 -14.398 1 94.56 19 ILE B CA 1
ATOM 981 C C . ILE B 1 19 ? 4.336 -14.688 -13.156 1 94.56 19 ILE B C 1
ATOM 983 O O . ILE B 1 19 ? 3.391 -15.242 -12.594 1 94.56 19 ILE B O 1
ATOM 987 N N . LYS B 1 20 ? 5.57 -14.75 -12.773 1 93.75 20 LYS B N 1
ATOM 988 C CA . LYS B 1 20 ? 5.906 -15.531 -11.586 1 93.75 20 LYS B CA 1
ATOM 989 C C . LYS B 1 20 ? 5.227 -14.961 -10.344 1 93.75 20 LYS B C 1
ATOM 991 O O . LYS B 1 20 ? 4.66 -15.711 -9.547 1 93.75 20 LYS B O 1
ATOM 996 N N . LEU B 1 21 ? 5.23 -13.664 -10.188 1 94.12 21 LEU B N 1
ATOM 997 C CA . LEU B 1 21 ? 4.641 -13.008 -9.031 1 94.12 21 LEU B CA 1
ATOM 998 C C . LEU B 1 21 ? 3.129 -13.211 -9.008 1 94.12 21 LEU B C 1
ATOM 1000 O O . LEU B 1 21 ? 2.555 -13.492 -7.949 1 94.12 21 LEU B O 1
ATOM 1004 N N . ILE B 1 22 ? 2.516 -13.125 -10.148 1 96.5 22 ILE B N 1
ATOM 1005 C CA . ILE B 1 22 ? 1.068 -13.297 -10.234 1 96.5 22 ILE B CA 1
ATOM 1006 C C . ILE B 1 22 ? 0.694 -14.727 -9.867 1 96.5 22 ILE B C 1
ATOM 1008 O O . ILE B 1 22 ? -0.283 -14.961 -9.156 1 96.5 22 ILE B O 1
ATOM 1012 N N . ASN B 1 23 ? 1.488 -15.641 -10.336 1 96.38 23 ASN B N 1
ATOM 1013 C CA . ASN B 1 23 ? 1.206 -17.047 -10.047 1 96.38 23 ASN B CA 1
ATOM 1014 C C . ASN B 1 23 ? 1.317 -17.344 -8.555 1 96.38 23 ASN B C 1
ATOM 1016 O O . ASN B 1 23 ? 0.488 -18.078 -8 1 96.38 23 ASN B O 1
ATOM 1020 N N . VAL B 1 24 ? 2.346 -16.797 -7.965 1 95.56 24 VAL B N 1
ATOM 1021 C CA . VAL B 1 24 ? 2.512 -17 -6.531 1 95.56 24 VAL B CA 1
ATOM 1022 C C . VAL B 1 24 ? 1.355 -16.344 -5.777 1 95.56 24 VAL B C 1
ATOM 1024 O O . VAL B 1 24 ? 0.822 -16.906 -4.824 1 95.56 24 VAL B O 1
ATOM 1027 N N . ALA B 1 25 ? 0.982 -15.117 -6.16 1 96.06 25 ALA B N 1
ATOM 1028 C CA . ALA B 1 25 ? -0.137 -14.414 -5.539 1 96.06 25 ALA B CA 1
ATOM 1029 C C . ALA B 1 25 ? -1.432 -15.211 -5.684 1 96.06 25 ALA B C 1
ATOM 1031 O O . ALA B 1 25 ? -2.262 -15.227 -4.77 1 96.06 25 ALA B O 1
ATOM 1032 N N . LYS B 1 26 ? -1.622 -15.938 -6.82 1 96.75 26 LYS B N 1
ATOM 1033 C CA . LYS B 1 26 ? -2.801 -16.766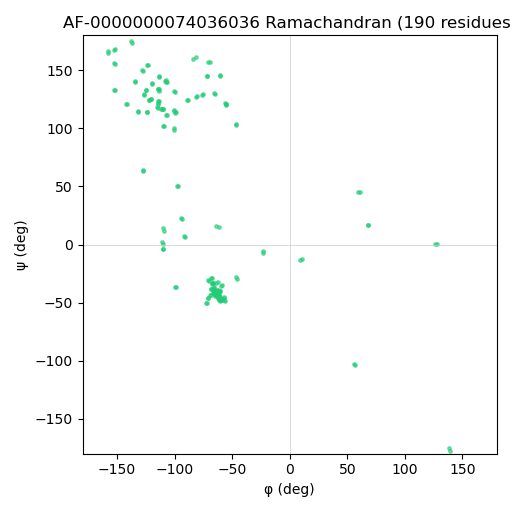 -7.035 1 96.75 26 LYS B CA 1
ATOM 1034 C C . LYS B 1 26 ? -2.852 -17.922 -6.031 1 96.75 26 LYS B C 1
ATOM 1036 O O . LYS B 1 26 ? -3.926 -18.266 -5.535 1 96.75 26 LYS B O 1
ATOM 1041 N N . GLU B 1 27 ? -1.714 -18.438 -5.816 1 95.69 27 GLU B N 1
ATOM 1042 C CA . GLU B 1 27 ? -1.647 -19.5 -4.824 1 95.69 27 GLU B CA 1
ATOM 1043 C C . GLU B 1 27 ? -2.111 -19.016 -3.455 1 95.69 27 GLU B C 1
ATOM 1045 O O . GLU B 1 27 ? -2.912 -19.688 -2.795 1 95.69 27 GLU B O 1
ATOM 1050 N N . ILE B 1 28 ? -1.623 -17.844 -3.023 1 94.69 28 ILE B N 1
ATOM 1051 C CA . ILE B 1 28 ? -1.989 -17.266 -1.731 1 94.69 28 ILE B CA 1
ATOM 1052 C C . ILE B 1 28 ? -3.48 -16.953 -1.716 1 94.69 28 ILE B C 1
ATOM 1054 O O . ILE B 1 28 ? -4.172 -17.219 -0.734 1 94.69 28 ILE B O 1
ATOM 1058 N N . TYR B 1 29 ? -3.959 -16.422 -2.789 1 94.75 29 TYR B N 1
ATOM 1059 C CA . TYR B 1 29 ? -5.371 -16.094 -2.955 1 94.75 29 TYR B CA 1
ATOM 1060 C C . TYR B 1 29 ? -6.242 -17.328 -2.754 1 94.75 29 TYR B C 1
ATOM 1062 O O . TYR B 1 29 ? -7.242 -17.281 -2.033 1 94.75 29 TYR B O 1
ATOM 1070 N N . HIS B 1 30 ? -5.832 -18.422 -3.361 1 95.25 30 HIS B N 1
ATOM 1071 C CA . HIS B 1 30 ? -6.57 -19.672 -3.234 1 95.25 30 HIS B CA 1
ATOM 1072 C C . HIS B 1 30 ? -6.523 -20.188 -1.802 1 95.25 30 HIS B C 1
ATOM 1074 O O . HIS B 1 30 ? -7.527 -20.703 -1.289 1 95.25 30 HIS B O 1
ATOM 1080 N N . ASN B 1 31 ? -5.387 -20 -1.176 1 94.94 31 ASN B N 1
ATOM 1081 C CA . ASN B 1 31 ? -5.246 -20.453 0.204 1 94.94 31 ASN B CA 1
ATOM 1082 C C . ASN B 1 31 ? -6.152 -19.656 1.147 1 94.94 31 ASN B C 1
ATOM 1084 O O . ASN B 1 31 ? -6.66 -20.203 2.125 1 94.94 31 ASN B O 1
ATOM 1088 N N . ILE B 1 32 ? -6.344 -18.422 0.829 1 91 32 ILE B N 1
ATOM 1089 C CA . ILE B 1 32 ? -7.234 -17.578 1.624 1 91 32 ILE B CA 1
ATOM 1090 C C . ILE B 1 32 ? -8.68 -18.016 1.407 1 91 32 ILE B C 1
ATOM 1092 O O . ILE B 1 32 ? -9.43 -18.219 2.369 1 91 32 ILE B O 1
ATOM 1096 N N . ASN B 1 33 ? -9.031 -18.219 0.204 1 90.31 33 ASN B N 1
ATOM 1097 C CA . ASN B 1 33 ? -10.398 -18.578 -0.159 1 90.31 33 ASN B CA 1
ATOM 1098 C C . ASN B 1 33 ? -10.773 -19.969 0.348 1 90.31 33 ASN B C 1
ATOM 1100 O O . ASN B 1 33 ? -11.938 -20.234 0.62 1 90.31 33 ASN B O 1
ATOM 1104 N N . ASN B 1 34 ? -9.758 -20.797 0.447 1 92.81 34 ASN B N 1
ATOM 1105 C CA . ASN B 1 34 ? -10 -22.141 0.938 1 92.81 34 ASN B CA 1
ATOM 1106 C C . ASN B 1 34 ? -9.812 -22.234 2.449 1 92.81 34 ASN B C 1
ATOM 1108 O O . ASN B 1 34 ? -9.727 -23.328 3.004 1 92.81 34 ASN B O 1
ATOM 1112 N N . ASN B 1 35 ? -9.609 -21.156 3.131 1 90.19 35 ASN B N 1
ATOM 1113 C CA . ASN B 1 35 ? -9.516 -21 4.578 1 90.19 35 ASN B CA 1
ATOM 1114 C C . ASN B 1 35 ? -8.258 -21.672 5.133 1 90.19 35 ASN B C 1
ATOM 1116 O O . ASN B 1 35 ? -8.227 -22.062 6.305 1 90.19 35 ASN B O 1
ATOM 1120 N N . LYS B 1 36 ? -7.285 -21.969 4.254 1 92.88 36 LYS B N 1
ATOM 1121 C CA . LYS B 1 36 ? -5.984 -22.438 4.727 1 92.88 36 LYS B CA 1
ATOM 1122 C C . LYS B 1 36 ? -5.211 -21.312 5.414 1 92.88 36 LYS B C 1
ATOM 1124 O O . LYS B 1 36 ? -4.371 -21.578 6.277 1 92.88 36 LYS B O 1
ATOM 1129 N N . ILE B 1 37 ? -5.414 -20.078 4.98 1 90.31 37 ILE B N 1
ATOM 1130 C CA . ILE B 1 37 ? -4.914 -18.859 5.605 1 90.31 37 ILE B CA 1
ATOM 1131 C C . ILE B 1 37 ? -6.082 -18.031 6.137 1 90.31 37 ILE B C 1
ATOM 1133 O O . ILE B 1 37 ? -6.988 -17.672 5.383 1 90.31 37 ILE B O 1
ATOM 1137 N N . ASN B 1 38 ? -6.012 -17.766 7.387 1 86.62 38 ASN B N 1
ATOM 1138 C CA . ASN B 1 38 ? -7.195 -17.188 8.016 1 86.62 38 ASN B CA 1
ATOM 1139 C C . ASN B 1 38 ? -6.969 -15.727 8.391 1 86.62 38 ASN B C 1
ATOM 1141 O O . ASN B 1 38 ? -7.852 -15.086 8.969 1 86.62 38 ASN B O 1
ATOM 1145 N N . SER B 1 39 ? -5.789 -15.266 8.172 1 87.56 39 SER B N 1
ATOM 1146 C CA . SER B 1 39 ? -5.5 -13.867 8.492 1 87.56 39 SER B CA 1
ATOM 1147 C C . SER B 1 39 ? -4.734 -13.188 7.367 1 87.56 39 SER B C 1
ATOM 1149 O O . SER B 1 39 ? -3.873 -13.805 6.734 1 87.56 39 SER B O 1
ATOM 1151 N N . TRP B 1 40 ? -5.113 -11.992 7.125 1 83.88 40 TRP B N 1
ATOM 1152 C CA . TRP B 1 40 ? -4.457 -11.219 6.078 1 83.88 40 TRP B CA 1
ATOM 1153 C C . TRP B 1 40 ? -2.982 -11 6.402 1 83.88 40 TRP B C 1
ATOM 1155 O O . TRP B 1 40 ? -2.139 -10.977 5.504 1 83.88 40 TRP B O 1
ATOM 1165 N N . LYS B 1 41 ? -2.688 -10.891 7.672 1 83.56 41 LYS B N 1
ATOM 1166 C CA . LYS B 1 41 ? -1.304 -10.766 8.117 1 83.56 41 LYS B CA 1
ATOM 1167 C C . LYS B 1 41 ? -0.49 -12 7.742 1 83.56 41 LYS B C 1
ATOM 1169 O O . LYS B 1 41 ? 0.621 -11.883 7.219 1 83.56 41 LYS B O 1
ATOM 1174 N N . CYS B 1 42 ? -1.037 -13.141 7.926 1 91.31 42 CYS B N 1
ATOM 1175 C CA . CYS B 1 42 ? -0.383 -14.398 7.574 1 91.31 42 CYS B CA 1
ATOM 1176 C C . CYS B 1 42 ? -0.237 -14.531 6.062 1 91.31 42 CYS B C 1
ATOM 1178 O O . CYS B 1 42 ? 0.755 -15.078 5.578 1 91.31 42 CYS B O 1
ATOM 1180 N N . ALA B 1 43 ? -1.205 -13.992 5.32 1 92.94 43 ALA B N 1
ATOM 1181 C CA . ALA B 1 43 ? -1.171 -14.047 3.859 1 92.94 43 ALA B CA 1
ATOM 1182 C C . ALA B 1 43 ? 0.012 -13.25 3.312 1 92.94 43 ALA B C 1
ATOM 1184 O O . ALA B 1 43 ? 0.708 -13.711 2.404 1 92.94 43 ALA B O 1
ATOM 1185 N N . THR B 1 44 ? 0.283 -12.07 3.9 1 91.19 44 THR B N 1
ATOM 1186 C CA . THR B 1 44 ? 1.392 -11.242 3.443 1 91.19 44 THR B CA 1
ATOM 1187 C C . THR B 1 44 ? 2.729 -11.922 3.713 1 91.19 44 THR B C 1
ATOM 1189 O O . THR B 1 44 ? 3.633 -11.883 2.877 1 91.19 44 THR B O 1
ATOM 1192 N N . ILE B 1 45 ? 2.855 -12.617 4.887 1 89.31 45 ILE B N 1
ATOM 1193 C CA . ILE B 1 45 ? 4.082 -13.312 5.27 1 89.31 45 ILE B CA 1
ATOM 1194 C C . ILE B 1 45 ? 4.305 -14.516 4.355 1 89.31 45 ILE B C 1
ATOM 1196 O O . ILE B 1 45 ? 5.422 -14.742 3.887 1 89.31 45 ILE B O 1
ATOM 1200 N N . ALA B 1 46 ? 3.205 -15.219 4.133 1 92.81 46 ALA B N 1
ATOM 1201 C CA . ALA B 1 46 ? 3.293 -16.375 3.252 1 92.81 46 ALA B CA 1
ATOM 1202 C C . ALA B 1 46 ? 3.73 -15.969 1.848 1 92.81 46 ALA B C 1
ATOM 1204 O O . ALA B 1 46 ? 4.578 -16.625 1.238 1 92.81 46 ALA B O 1
ATOM 1205 N N . LEU B 1 47 ? 3.16 -14.906 1.338 1 93.81 47 LEU B N 1
ATOM 1206 C CA . LEU B 1 47 ? 3.52 -14.398 0.019 1 93.81 47 LEU B CA 1
ATOM 1207 C C . LEU B 1 47 ? 4.984 -13.969 -0.019 1 93.81 47 LEU B C 1
ATOM 1209 O O . LEU B 1 47 ? 5.707 -14.305 -0.959 1 93.81 47 LEU B O 1
ATOM 1213 N N . ARG B 1 48 ? 5.379 -13.25 1 1 88.75 48 ARG B 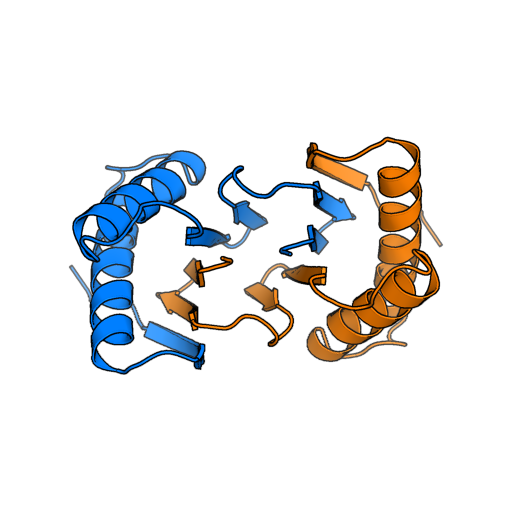N 1
ATOM 1214 C CA . ARG B 1 48 ? 6.77 -12.812 1.103 1 88.75 48 ARG B CA 1
ATOM 1215 C C . ARG B 1 48 ? 7.723 -14.008 1.064 1 88.75 48 ARG B C 1
ATOM 1217 O O . ARG B 1 48 ? 8.719 -13.984 0.345 1 88.75 48 ARG B O 1
ATOM 1224 N N . ASP B 1 49 ? 7.418 -15.008 1.855 1 89.94 49 ASP B N 1
ATOM 1225 C CA . ASP B 1 49 ? 8.273 -16.188 1.932 1 89.94 49 ASP B CA 1
ATOM 1226 C C . ASP B 1 49 ? 8.359 -16.891 0.579 1 89.94 49 ASP B C 1
ATOM 1228 O O . ASP B 1 49 ? 9.438 -17.328 0.167 1 89.94 49 ASP B O 1
ATOM 1232 N N . LYS B 1 50 ? 7.281 -16.984 -0.112 1 92 50 LYS B N 1
ATOM 1233 C CA . LYS B 1 50 ? 7.258 -17.609 -1.429 1 92 50 LYS B CA 1
ATOM 1234 C C . LYS B 1 50 ? 8.07 -16.797 -2.438 1 92 50 LYS B C 1
ATOM 1236 O O . LYS B 1 50 ? 8.766 -17.375 -3.279 1 92 50 LYS B O 1
ATOM 1241 N N . ILE B 1 51 ? 7.922 -15.5 -2.363 1 90.5 51 ILE B N 1
ATOM 1242 C CA . ILE B 1 51 ? 8.664 -14.625 -3.268 1 90.5 51 ILE B CA 1
ATOM 1243 C C . ILE B 1 51 ? 10.164 -14.781 -3.021 1 90.5 51 ILE B C 1
ATOM 1245 O O . ILE B 1 51 ? 10.953 -14.82 -3.969 1 90.5 51 ILE B O 1
ATOM 1249 N N . LYS B 1 52 ? 10.484 -14.836 -1.762 1 85.31 52 LYS B N 1
ATOM 1250 C CA . LYS B 1 52 ? 11.883 -15.031 -1.4 1 85.31 52 LYS B CA 1
ATOM 1251 C C . LYS B 1 52 ? 12.422 -16.344 -1.958 1 85.31 52 LYS B C 1
ATOM 1253 O O . LYS B 1 52 ? 13.57 -16.422 -2.4 1 85.31 52 LYS B O 1
ATOM 1258 N N . GLU B 1 53 ? 11.648 -17.359 -1.921 1 87.88 53 GLU B N 1
ATOM 1259 C CA . GLU B 1 53 ? 12.039 -18.672 -2.438 1 87.88 53 GLU B CA 1
ATOM 1260 C C . GLU B 1 53 ? 12.18 -18.641 -3.957 1 87.88 53 GLU B C 1
ATOM 1262 O O . GLU B 1 53 ? 13.039 -19.328 -4.516 1 87.88 53 GLU B O 1
ATOM 1267 N N . LEU B 1 54 ? 11.32 -17.938 -4.562 1 86.44 54 LEU B N 1
ATOM 1268 C CA . LEU B 1 54 ? 11.258 -17.875 -6.016 1 86.44 54 LEU B CA 1
ATOM 1269 C C . LEU B 1 54 ? 12.422 -17.062 -6.582 1 86.44 54 LEU B C 1
ATOM 1271 O O . LEU B 1 54 ? 12.992 -17.422 -7.617 1 86.44 54 LEU B O 1
ATOM 1275 N N . PHE B 1 55 ? 12.703 -15.938 -6.164 1 83 55 PHE B N 1
ATOM 1276 C CA . PHE B 1 55 ? 13.711 -15.055 -6.75 1 83 55 PHE B CA 1
ATOM 1277 C C . PHE B 1 55 ? 15.031 -15.172 -6.004 1 83 55 PHE B C 1
ATOM 1279 O O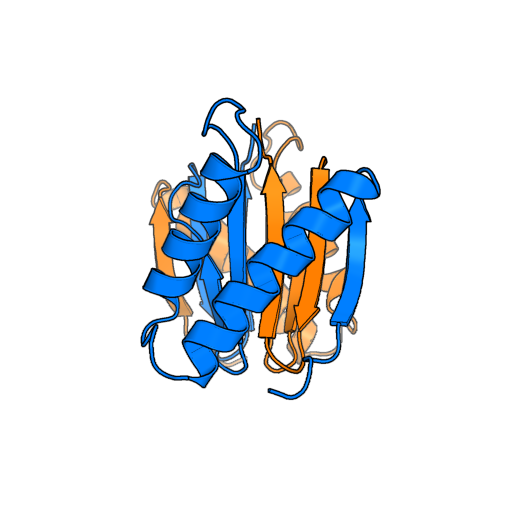 . PHE B 1 55 ? 16.047 -14.648 -6.461 1 83 55 PHE B O 1
ATOM 1286 N N . ASP B 1 56 ? 15.562 -16.375 -5.766 1 63.72 56 ASP B N 1
ATOM 1287 C CA . ASP B 1 56 ? 16.828 -16.719 -5.129 1 63.72 56 ASP B CA 1
ATOM 1288 C C . ASP B 1 56 ? 17.484 -15.492 -4.508 1 63.72 56 ASP B C 1
ATOM 1290 O O . ASP B 1 56 ? 18.641 -15.555 -4.07 1 63.72 56 ASP B O 1
ATOM 1294 N N . PHE B 1 57 ? 17.031 -14.289 -4.828 1 58.41 57 PHE B N 1
ATOM 1295 C CA . PHE B 1 57 ? 17.875 -13.125 -4.586 1 58.41 57 PHE B CA 1
ATOM 1296 C C . PHE B 1 57 ? 17.781 -12.68 -3.135 1 58.41 57 PHE B C 1
ATOM 1298 O O . PHE B 1 57 ? 16.844 -13.047 -2.428 1 58.41 57 PHE B O 1
ATOM 1305 N N . SER B 1 58 ? 18.781 -11.906 -2.738 1 56.06 58 SER B N 1
ATOM 1306 C CA . SER B 1 58 ? 18.906 -11.367 -1.389 1 56.06 58 SER B CA 1
ATOM 1307 C C . SER B 1 58 ? 17.594 -10.758 -0.906 1 56.06 58 SER B C 1
ATOM 1309 O O . SER B 1 58 ? 16.906 -10.07 -1.663 1 56.06 58 SER B O 1
ATOM 1311 N N . GLU B 1 59 ? 16.828 -11.547 0.014 1 54.84 59 GLU B N 1
ATOM 1312 C CA . GLU B 1 59 ? 15.633 -11.398 0.828 1 54.84 59 GLU B CA 1
ATOM 1313 C C . GLU B 1 59 ? 15.344 -9.93 1.129 1 54.84 59 GLU B C 1
ATOM 1315 O O . GLU B 1 59 ? 14.234 -9.57 1.523 1 54.84 59 GLU B O 1
ATOM 1320 N N . LYS B 1 60 ? 16.391 -9.023 0.651 1 63.84 60 LYS B N 1
ATOM 1321 C CA . LYS B 1 60 ? 16.219 -7.734 1.316 1 63.84 60 LYS B CA 1
ATOM 1322 C C . LYS B 1 60 ? 15.516 -6.734 0.397 1 63.84 60 LYS B C 1
ATOM 1324 O O . LYS B 1 60 ? 15.727 -6.75 -0.818 1 63.84 60 LYS B O 1
ATOM 1329 N N . GLY B 1 61 ? 14.328 -6.316 0.776 1 75 61 GLY B N 1
ATOM 1330 C CA . GLY B 1 61 ? 13.805 -5.109 0.155 1 75 61 GLY B CA 1
ATOM 1331 C C . GLY B 1 61 ? 12.43 -5.305 -0.456 1 75 61 GLY B C 1
ATOM 1332 O O . GLY B 1 61 ? 11.938 -4.438 -1.184 1 75 61 GLY B O 1
ATOM 1333 N N . TRP B 1 62 ? 11.961 -6.617 -0.271 1 80.44 62 TRP B N 1
ATOM 1334 C CA . TRP B 1 62 ? 10.625 -6.809 -0.82 1 80.44 62 TRP B CA 1
ATOM 1335 C C . TRP B 1 62 ? 9.562 -6.285 0.14 1 80.44 62 TRP B C 1
ATOM 1337 O O . TRP B 1 62 ? 9.594 -6.578 1.338 1 80.44 62 TRP B O 1
ATOM 1347 N N . HIS B 1 63 ? 8.75 -5.48 -0.382 1 83.5 63 HIS B N 1
ATOM 1348 C CA . HIS B 1 63 ? 7.586 -4.996 0.355 1 83.5 63 HIS B CA 1
ATOM 1349 C C . HIS B 1 63 ? 6.289 -5.477 -0.286 1 83.5 63 HIS B C 1
ATOM 1351 O O . HIS B 1 63 ? 6.168 -5.5 -1.513 1 83.5 63 HIS B O 1
ATOM 1357 N N . ILE B 1 64 ? 5.426 -5.945 0.517 1 89.69 64 ILE B N 1
ATOM 1358 C CA . ILE B 1 64 ? 4.176 -6.516 0.018 1 89.69 64 ILE B CA 1
ATOM 1359 C C . ILE B 1 64 ? 2.99 -5.852 0.712 1 89.69 64 ILE B C 1
ATOM 1361 O O . ILE B 1 64 ? 2.975 -5.719 1.938 1 89.69 64 ILE B O 1
ATOM 1365 N N . ILE B 1 65 ? 2.027 -5.383 -0.033 1 89.81 65 ILE B N 1
ATOM 1366 C CA . ILE B 1 65 ? 0.771 -4.84 0.47 1 89.81 65 ILE B CA 1
ATOM 1367 C C . ILE B 1 65 ? -0.402 -5.613 -0.13 1 89.81 65 ILE B C 1
ATOM 1369 O O . ILE B 1 65 ? -0.459 -5.82 -1.344 1 89.81 65 ILE B O 1
ATOM 1373 N N . ILE B 1 66 ? -1.264 -6.16 0.667 1 90.94 66 ILE B N 1
ATOM 1374 C CA . ILE B 1 66 ? -2.477 -6.836 0.221 1 90.94 66 ILE B CA 1
ATOM 1375 C C . ILE B 1 66 ? -3.703 -6.055 0.688 1 90.94 66 ILE B C 1
ATOM 1377 O O . ILE B 1 66 ? -3.852 -5.773 1.88 1 90.94 66 ILE B O 1
ATOM 1381 N N . GLY B 1 67 ? -4.473 -5.664 -0.314 1 88.31 67 GLY B N 1
ATOM 1382 C CA . GLY B 1 67 ? -5.691 -4.922 -0.02 1 88.31 67 GLY B CA 1
ATOM 1383 C C . GLY B 1 67 ? -6.953 -5.738 -0.238 1 88.31 67 GLY B C 1
ATOM 1384 O O . GLY B 1 67 ? -7.039 -6.516 -1.189 1 88.31 67 GLY B O 1
ATOM 1385 N N . HIS B 1 68 ? -7.891 -5.527 0.72 1 81.75 68 HIS B N 1
ATOM 1386 C CA . HIS B 1 68 ? -9.219 -6.109 0.616 1 81.75 68 HIS B CA 1
ATOM 1387 C C . HIS B 1 68 ? -10.297 -5.102 1.001 1 81.75 68 HIS B C 1
ATOM 1389 O O . HIS B 1 68 ? -9.992 -3.951 1.324 1 81.75 68 HIS B O 1
ATOM 1395 N N . LYS B 1 69 ? -11.594 -5.309 0.886 1 73.44 69 LYS B N 1
ATOM 1396 C CA . LYS B 1 69 ? -12.75 -4.426 1.039 1 73.44 69 LYS B CA 1
ATOM 1397 C C . LYS B 1 69 ? -12.625 -3.578 2.301 1 73.44 69 LYS B C 1
ATOM 1399 O O . LYS B 1 69 ? -12.977 -2.396 2.299 1 73.44 69 LYS B O 1
ATOM 1404 N N . PHE B 1 70 ? -11.969 -4.012 3.383 1 69.69 70 PHE B N 1
ATOM 1405 C CA . PHE B 1 70 ? -12 -3.246 4.625 1 69.69 70 PHE B CA 1
ATOM 1406 C C . PHE B 1 70 ? -10.633 -2.631 4.914 1 69.69 70 PHE B C 1
ATOM 1408 O O . PHE B 1 70 ? -10.398 -2.127 6.012 1 69.69 70 PHE B O 1
ATOM 1415 N N . GLY B 1 71 ? -9.781 -2.631 3.906 1 77.94 71 GLY B N 1
ATOM 1416 C CA . GLY B 1 71 ? -8.477 -2.045 4.164 1 77.94 71 GLY B CA 1
ATOM 1417 C C . GLY B 1 71 ? -7.336 -2.836 3.549 1 77.94 71 GLY B C 1
ATOM 1418 O O . GLY B 1 71 ? -7.559 -3.709 2.709 1 77.94 71 GLY B O 1
ATOM 1419 N N . PHE B 1 72 ? -6.129 -2.359 3.807 1 84.19 72 PHE B N 1
ATOM 1420 C CA . PHE B 1 72 ? -4.973 -3.074 3.271 1 84.19 72 PHE B CA 1
ATOM 1421 C C . PHE B 1 72 ? -3.973 -3.389 4.375 1 84.19 72 PHE B C 1
ATOM 1423 O O . PHE B 1 72 ? -3.986 -2.756 5.434 1 84.19 72 PHE B O 1
ATOM 1430 N N . PHE B 1 73 ? -3.258 -4.52 4.184 1 81.62 73 PHE B N 1
ATOM 1431 C CA . PHE B 1 73 ? -2.236 -5.008 5.102 1 81.62 73 PHE B CA 1
ATOM 1432 C C . PHE B 1 73 ? -0.859 -4.961 4.453 1 81.62 73 PHE B C 1
ATOM 1434 O O . PHE B 1 73 ? -0.713 -5.281 3.271 1 81.62 73 PHE B O 1
ATOM 1441 N N . CYS B 1 74 ? 0.182 -4.395 5.199 1 82.19 74 CYS B N 1
ATOM 1442 C CA . CYS B 1 74 ? 1.53 -4.309 4.648 1 82.19 74 CYS B CA 1
ATOM 1443 C C . CYS B 1 74 ? 2.535 -5.016 5.551 1 82.19 74 CYS B C 1
ATOM 1445 O O . CYS B 1 74 ? 2.291 -5.184 6.746 1 82.19 74 CYS B O 1
ATOM 1447 N N . THR B 1 75 ? 3.604 -5.465 5.016 1 76.06 75 THR B N 1
ATOM 1448 C CA . THR B 1 75 ? 4.648 -6.09 5.816 1 76.06 75 THR B CA 1
ATOM 1449 C C . THR B 1 75 ? 5.438 -5.039 6.594 1 76.06 75 THR B C 1
ATOM 1451 O O . THR B 1 75 ? 5.598 -3.908 6.129 1 76.06 75 THR B O 1
ATOM 1454 N N . HIS B 1 76 ? 5.645 -5.133 7.848 1 63.34 76 HIS B N 1
ATOM 1455 C CA . HIS B 1 76 ? 6.242 -4.215 8.812 1 63.34 76 HIS B CA 1
ATOM 1456 C C . HIS B 1 76 ? 7.711 -3.961 8.492 1 63.34 76 HIS B C 1
ATOM 1458 O O . HIS B 1 76 ? 8.359 -3.148 9.156 1 63.34 76 HIS B O 1
ATOM 1464 N N . GLU B 1 77 ? 8.133 -4.258 7.414 1 65.5 77 GLU B N 1
ATOM 1465 C CA . GLU B 1 77 ? 9.578 -4.07 7.336 1 65.5 77 GLU B CA 1
ATOM 1466 C C . GLU B 1 77 ? 9.93 -2.703 6.754 1 65.5 77 GLU B C 1
ATOM 1468 O O . GLU B 1 77 ? 11.039 -2.496 6.266 1 65.5 77 GLU B O 1
ATOM 1473 N N . VAL B 1 78 ? 8.969 -1.783 6.875 1 65.75 78 VAL B N 1
ATOM 1474 C CA . VAL B 1 78 ? 9.258 -0.474 6.297 1 65.75 78 VAL B CA 1
ATOM 1475 C C . VAL B 1 78 ? 9.68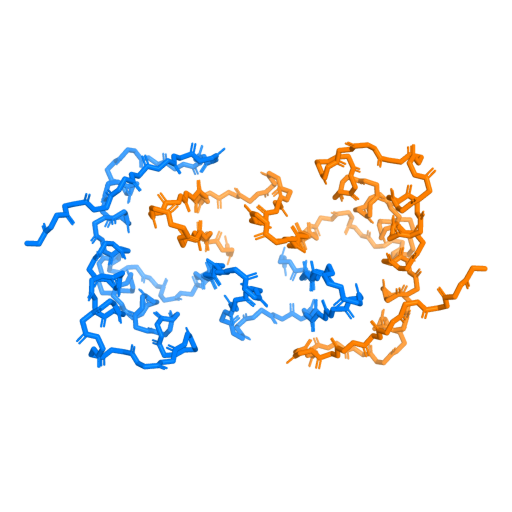8 0.492 7.398 1 65.75 78 VAL B C 1
ATOM 1477 O O . VAL B 1 78 ? 8.977 0.664 8.391 1 65.75 78 VAL B O 1
ATOM 1480 N N . HIS B 1 79 ? 10.961 0.957 7.355 1 74.62 79 HIS B N 1
ATOM 1481 C CA . HIS B 1 79 ? 11.43 1.983 8.281 1 74.62 79 HIS B CA 1
ATOM 1482 C C . HIS B 1 79 ? 10.82 3.344 7.945 1 74.62 79 HIS B C 1
ATOM 1484 O O . HIS B 1 79 ? 10.523 3.627 6.781 1 74.62 79 HIS B O 1
ATOM 1490 N N . ASN B 1 80 ? 10.523 4.168 8.969 1 82.44 80 ASN B N 1
ATOM 1491 C CA . ASN B 1 80 ? 9.945 5.492 8.797 1 82.44 80 ASN B CA 1
ATOM 1492 C C . ASN B 1 80 ? 8.586 5.422 8.102 1 82.44 80 ASN B C 1
ATOM 1494 O O . ASN B 1 80 ? 8.344 6.121 7.117 1 82.44 80 ASN B O 1
ATOM 1498 N N . ALA B 1 81 ? 7.82 4.469 8.594 1 88.38 81 ALA B N 1
ATOM 1499 C CA . ALA B 1 81 ? 6.52 4.234 7.98 1 88.38 81 ALA B CA 1
ATOM 1500 C C . ALA B 1 81 ? 5.387 4.582 8.938 1 88.38 81 ALA B C 1
ATOM 1502 O O . ALA B 1 81 ? 5.527 4.441 10.156 1 88.38 81 ALA B O 1
ATOM 1503 N N . LEU B 1 82 ? 4.336 5.102 8.422 1 92.94 82 LEU B N 1
ATOM 1504 C CA . LEU B 1 82 ? 3.104 5.406 9.141 1 92.94 82 LEU B CA 1
ATOM 1505 C C . LEU B 1 82 ? 1.89 4.875 8.383 1 92.94 82 LEU B C 1
ATOM 1507 O O . LEU B 1 82 ? 1.651 5.266 7.234 1 92.94 82 LEU B O 1
ATOM 1511 N N . HIS B 1 83 ? 1.18 3.865 9.031 1 92.69 83 HIS B N 1
ATOM 1512 C CA . HIS B 1 83 ? -0.056 3.281 8.523 1 92.69 83 HIS B CA 1
ATOM 1513 C C . HIS B 1 83 ? -1.244 3.654 9.398 1 92.69 83 HIS B C 1
ATOM 1515 O O . HIS B 1 83 ? -1.278 3.311 10.586 1 92.69 83 HIS B O 1
ATOM 1521 N N . PHE B 1 84 ? -2.26 4.422 8.828 1 93.75 84 PHE B N 1
ATOM 1522 C CA . PHE B 1 84 ? -3.391 4.867 9.641 1 93.75 84 PHE B CA 1
ATOM 1523 C C . PHE B 1 84 ? -4.633 5.055 8.773 1 93.75 84 PHE B C 1
ATOM 1525 O O . PHE B 1 84 ? -4.551 5.02 7.543 1 93.75 84 PHE B O 1
ATOM 1532 N N . LYS B 1 85 ? -5.758 5.211 9.492 1 92.94 85 LYS B N 1
ATOM 1533 C CA . LYS B 1 85 ? -7.035 5.441 8.828 1 92.94 85 LYS B CA 1
ATOM 1534 C C . LYS B 1 85 ? -7.641 6.777 9.258 1 92.94 85 LYS B C 1
ATOM 1536 O O . LYS B 1 85 ? -7.555 7.156 10.43 1 92.94 85 LYS B O 1
ATOM 1541 N N . LEU B 1 86 ? -8.164 7.477 8.352 1 95.06 86 LEU B N 1
ATOM 1542 C CA . LEU B 1 86 ? -9.094 8.578 8.609 1 95.06 86 LEU B CA 1
ATOM 1543 C C . LEU B 1 86 ? -10.508 8.203 8.172 1 95.06 86 LEU B C 1
ATOM 1545 O O . LEU B 1 86 ? -10.82 8.211 6.984 1 95.06 86 LEU B O 1
ATOM 1549 N N . ASP B 1 87 ? -11.367 7.848 9.156 1 92 87 ASP B N 1
ATOM 1550 C CA . ASP B 1 87 ? -12.68 7.266 8.898 1 92 87 ASP B CA 1
ATOM 1551 C C . ASP B 1 87 ? -12.562 6.004 8.047 1 92 87 ASP B C 1
ATOM 1553 O O . ASP B 1 87 ? -12.125 4.957 8.531 1 92 87 ASP B O 1
ATOM 1557 N N . ARG B 1 88 ? -12.891 6.109 6.707 1 87 88 ARG B N 1
ATOM 1558 C CA . ARG B 1 88 ? -12.906 4.906 5.883 1 87 88 ARG B CA 1
ATOM 1559 C C . ARG B 1 88 ? -11.766 4.922 4.871 1 87 88 ARG B C 1
ATOM 1561 O O . ARG B 1 88 ? -11.633 3.998 4.066 1 87 88 ARG B O 1
ATOM 1568 N N . VAL B 1 89 ? -10.945 6.008 4.961 1 91 89 VAL B N 1
ATOM 1569 C CA . VAL B 1 89 ? -9.812 6.117 4.043 1 91 89 VAL B CA 1
ATOM 1570 C C . VAL B 1 89 ? -8.531 5.703 4.754 1 91 89 VAL B C 1
ATOM 1572 O O . VAL B 1 89 ? -8.281 6.121 5.887 1 91 89 VAL B O 1
ATOM 1575 N N . GLU B 1 90 ? -7.785 4.879 4.109 1 92.06 90 GLU B N 1
ATOM 1576 C CA . GLU B 1 90 ? -6.555 4.367 4.703 1 92.06 90 GLU B CA 1
ATOM 1577 C C . GLU B 1 90 ? -5.324 4.98 4.035 1 92.06 90 GLU B C 1
ATOM 1579 O O . GLU B 1 90 ? -5.285 5.137 2.814 1 92.06 90 GLU B O 1
ATOM 1584 N N . PHE B 1 91 ? -4.277 5.285 4.879 1 92.88 91 PHE B N 1
ATOM 1585 C CA . PHE B 1 91 ? -3.033 5.887 4.41 1 92.88 91 PHE B CA 1
ATOM 1586 C C . PHE B 1 91 ? -1.835 5.047 4.832 1 92.88 91 PHE B C 1
ATOM 1588 O O . PHE B 1 91 ? -1.768 4.578 5.969 1 92.88 91 PHE B O 1
ATOM 1595 N N . LEU B 1 92 ? -0.941 4.793 3.904 1 91 92 LEU B N 1
ATOM 1596 C CA . LEU B 1 92 ? 0.394 4.285 4.203 1 91 92 LEU B CA 1
ATOM 1597 C C . LEU B 1 92 ? 1.466 5.203 3.627 1 91 92 LEU B C 1
ATOM 1599 O O . LEU B 1 92 ? 1.544 5.391 2.412 1 91 92 LEU B O 1
ATOM 1603 N N . ILE B 1 93 ? 2.213 5.82 4.539 1 90.44 93 ILE B N 1
ATOM 1604 C CA . ILE B 1 93 ? 3.275 6.746 4.164 1 90.44 93 ILE B CA 1
ATOM 1605 C C . ILE B 1 93 ? 4.613 6.242 4.703 1 90.44 93 ILE B C 1
ATOM 1607 O O . ILE B 1 93 ? 4.734 5.938 5.891 1 90.44 93 ILE B O 1
ATOM 1611 N N . PHE B 1 94 ? 5.535 6.125 3.738 1 87.25 94 PHE B N 1
ATOM 1612 C CA . PHE B 1 94 ? 6.836 5.66 4.211 1 87.25 94 PHE B CA 1
ATOM 1613 C C . PHE B 1 94 ? 7.949 6.176 3.309 1 87.25 94 PHE B C 1
ATOM 1615 O O . PHE B 1 94 ? 7.691 6.652 2.201 1 87.25 94 PHE B O 1
ATOM 1622 N N . LYS B 1 95 ? 9.039 6.219 3.916 1 80.69 95 LYS B N 1
ATOM 1623 C CA . LYS B 1 95 ? 10.219 6.633 3.17 1 80.69 95 LYS B CA 1
ATOM 1624 C C . LYS B 1 95 ? 11.148 5.449 2.902 1 80.69 95 LYS B C 1
ATOM 1626 O O . LYS B 1 95 ? 11.461 4.684 3.814 1 80.69 95 LYS B O 1
ATOM 1631 N N . HIS B 1 96 ? 11.18 5.133 1.547 1 67.5 96 HIS B N 1
ATOM 1632 C CA . HIS B 1 96 ? 12.117 4.082 1.167 1 67.5 96 HIS B CA 1
ATOM 1633 C C . HIS B 1 96 ? 13.391 4.668 0.567 1 67.5 96 HIS B C 1
ATOM 1635 O O . HIS B 1 96 ? 13.336 5.395 -0.428 1 67.5 96 HIS B O 1
ATOM 1641 N N . GLY B 1 97 ? 14.523 4.844 1.148 1 60.69 97 GLY B N 1
ATOM 1642 C CA . GLY B 1 97 ? 15.844 5.27 0.709 1 60.69 97 GLY B CA 1
ATOM 1643 C C . GLY B 1 97 ? 16.891 5.176 1.799 1 60.69 97 GLY B C 1
ATOM 1644 O O . GLY B 1 97 ? 16.562 5.008 2.975 1 60.69 97 GLY B O 1
#

InterPro domains:
  IPR001372 Dynein light chain, type 1/2 [PF01221] (6-95)
  IPR001372 Dynein light chain, type 1/2 [SM01375] (1-96)
  IPR037177 Dynein light chain superfamily [G3DSA:3.30.740.10] (1-97)
  IPR037177 Dynein light chain superfamily [SSF54648] (2-97)

Solvent-accessible surface area (backbone atoms only — not comparable to full-atom values): 10974 Å² total; per-residue (Å²): 128,84,77,68,53,74,47,80,77,44,78,46,66,57,69,69,60,49,54,52,50,51,54,52,50,48,53,52,50,49,33,40,77,68,62,75,37,86,42,70,71,57,46,52,52,51,48,49,53,50,50,39,65,67,58,76,47,81,74,71,30,69,43,45,34,45,31,42,68,90,45,69,46,66,60,80,81,52,59,52,22,40,29,33,26,49,67,75,37,33,39,37,40,29,47,58,124,130,85,79,67,52,75,48,80,76,44,78,46,63,57,68,68,62,49,52,51,51,51,53,53,51,47,52,51,52,49,32,41,76,68,60,76,38,87,42,71,69,57,47,51,51,53,49,50,53,50,50,39,66,67,57,76,46,80,76,71,31,68,43,46,35,46,31,42,67,90,47,71,47,64,61,80,82,53,59,51,22,41,29,34,26,48,66,77,36,32,40,38,40,29,47,58,126

pLDDT: mean 85.96, std 10.31, range [54.22, 96.81]

Foldseek 3Di:
DDQDDDDDDDDDDDPVLVVVLVVLLSVLVVCCVVVVDPDLQVSQVSSLVVSCVVPVDDSPDDKDWADDPQGIDIDPPFPQWDWDDDVRRTDIDGDDD/DDQDDDDDDDDDDDPVLVVVLVVLLSVLVVCCVVVVDPDLQVSQVSSLVVSCVVPVDDSPDDKDWADDPQGIDIDPPFPQWDWDDDVRRTDIDGDDD

Secondary structure (DSSP, 8-state):
-PPPPEEEEEEES-HHHHHHHHHHHHHHHHHHHTTS---HHHHHHHHHHHHHHHS-S-STTEEEEEEETTEEEE-S--TTEEEEEETTEEEEEEE--/-PPPPEEEEEE-S-HHHHHHHHHHHHHHHHHHHTTS---HHHHHHHHHHHHHHHS-S-STTEEEEEEETTEEEE-S--TTEEEEEETTEEEEEEE--

Sequence (194 aa):
MEEPKCDILYEHMNHEKKIKLINVAKEIYHNINNNKINSWKCATIALRDKIKELFDFSEKGWHIIIGHKFGFFCTHEVHNALHFKLDRVEFLIFKHGMEEPKCDILYEHMNHEKKIKLINVAKEIYHNINNNKINSWKCATIALRDKIKELFDFSEKGWHIIIGHKFGFFCTHEVHNALHFKLDRVEFLIFKHG

Nearest PDB structures (foldseek):
  3i76-assembly3_C  TM=6.456E-01  e=4.632E+00  Bacillus subtilis
  4pw1-assembly1_B  TM=3.714E-01  e=3.807E+00  [Clostridium] leptum DSM 753
  3i76-assembly3_C  TM=6.447E-01  e=4.632E+00  Bacillus subtilis
  4pw1-assembly1_B  TM=3.713E-01  e=3.807E+00  [Clostridium] leptum DSM 753

Radius of gyration: 16.6 Å; Cα contacts (8 Å, |Δi|>4): 328; chains: 2; bounding box: 35×45×35 Å